Protein AF-A0A6G1C975-F1 (afdb_monomer)

Mean predicted aligned error: 17.33 Å

Solvent-accessible surface area (backbone atoms only — not comparable to full-atom values): 17979 Å² total; per-residue (Å²): 140,80,86,80,76,78,58,57,44,92,87,75,72,48,66,51,79,68,96,72,88,89,63,81,70,63,56,58,61,71,68,41,67,84,51,51,67,42,69,48,74,46,95,89,24,44,28,35,50,73,45,74,24,11,41,94,50,70,34,90,85,48,44,50,68,58,53,48,54,49,50,55,51,50,37,60,74,72,58,47,75,47,73,48,69,75,91,79,54,63,56,96,88,38,55,37,48,60,54,29,23,36,39,70,75,35,38,66,62,31,79,76,69,53,69,91,69,83,50,86,89,77,56,46,70,65,59,49,51,53,50,36,52,59,55,21,65,38,50,51,63,76,69,57,67,95,61,95,65,82,81,50,73,65,49,48,52,52,52,49,54,43,57,60,42,93,60,88,58,53,26,44,21,52,46,44,36,48,54,50,51,53,61,49,54,70,64,44,84,76,59,82,82,80,85,83,80,81,78,78,85,86,83,85,90,73,88,72,82,76,68,55,68,68,58,54,51,51,41,42,53,51,52,50,53,51,35,62,73,60,77,43,78,39,42,51,72,56,51,50,59,70,41,39,72,84,54,64,41,70,67,57,42,54,51,41,61,50,61,41,59,69,40,73,55,97,73,26,29,28,45,70,47,73,42,84,89,78,72,40,51,25,38,29,67,39,56,66,74,59,80,77,76,78,128

Sequence (295 aa):
MVALHETRCPSCNHISLSHDDLEDWDYVQLESPQHLLHGIVHENGFGHLVRINGREGGSSVMTGSQLMDFWDRLCRYLRVRKISVMDVSKKYGVDYRSLHAVATGCSWYGLWGFKLSSGSFGITPEAYSKAIDSLSSVPLSNFFPHSRSPRNQLQNTIAFYQSLSRCPLTTIHELFLYIMGLATSNSVQHRVQPTHKKKVAYDAHYQEEKWPEEELQRATDIALKILRAADRWVATRTLKAVTSHPIGSPQLVDYCIKTLGGTRTDGMVVAVRCNSEMNTVEYRLVAHIWLWLTC

Nearest PDB structures (foldseek):
  9f27-assembly1_A  TM=5.449E-01  e=3.980E-01  Pyrococcus abyssi GE5
  5zuz-assembly1_A  TM=5.902E-01  e=5.310E-01  Bacillus subtilis subsp. subtilis str. 168
  3p9k-assembly2_C  TM=4.672E-01  e=5.960E-01  Lolium perenne
  2lnb-assembly1_A  TM=5.854E-01  e=4.236E+00  Homo sapiens

Organism: NCBI:txid110450

Foldseek 3Di:
DDDDDFDADPPPRDTPDDPDDDDVPVVVVLPDLPDQFDKDADPVLEIEGEDGCAVQNVDPPHHSVVVLVVVLVVSVVVVRPYYDYDQPDDDPNHRQQLLCCLQPVGGPCCVVVDDDDQDPPRQDPVNSSVVSVVQNAAFPVVQPPPDPDDHDPVNLVQVVLCLLDPDGDTTPNSSSNSVVVVVVVVVCVPDDDDDDDPPPDPDDDDPPPDDPPVLLVQLLVQLVVVQVVVQDWAFLVRSLVSSCVVSVDSVSSSVSSSPQAQDDDPQWGWHWDQDPVVSTITIHTDHPVCVPPDD

Radius of gyration: 24.45 Å; Cα contacts (8 Å, |Δi|>4): 294; chains: 1; bounding box: 55×51×65 Å

pLDDT: mean 75.63, std 20.45, range [26.14, 96.88]

InterPro domains:
  IPR059080 PTC1-like, winged helix-turn-helix domain [PF25874] (210-285)

Secondary structure (DSSP, 8-state):
------EE-TTT--EE--SSSS-HHHHHHHH-TT-SEEEEE-TTSEEEEEEE--GGGT-SS--HHHHHHHHHHHHHHTT-SEEEE----EETTEEHHHHHHHHHSS-GGGGGT----S-TT---HHHHHHHHHHHHT-BGGGGS-S-SSPPPHHHHHHHHHHHH-SSPP-BHHHHHHHHHHHHHHHHGGG----S--------SS-------HHHHHHHHHHHHHHHHHH-S-EEHHHHHHHHHHHH--HHHHHHHHHH-TT-EETTEEEEEEEETTTTEEEEEEEETTGGGS--

Structure (mmCIF, N/CA/C/O backbone):
data_AF-A0A6G1C975-F1
#
_entry.id   AF-A0A6G1C975-F1
#
loop_
_atom_site.group_PDB
_atom_site.id
_atom_site.type_symbol
_atom_site.label_atom_id
_atom_site.label_alt_id
_atom_site.label_comp_id
_atom_site.label_asym_id
_atom_site.label_entity_id
_atom_site.label_seq_id
_atom_site.pdbx_PDB_ins_code
_atom_site.Cartn_x
_atom_site.Cartn_y
_atom_site.Cartn_z
_atom_site.occupancy
_atom_site.B_iso_or_equiv
_atom_site.auth_seq_id
_atom_site.auth_comp_id
_atom_site.auth_asym_id
_atom_site.auth_atom_id
_atom_site.pdbx_PDB_model_num
ATOM 1 N N . MET A 1 1 ? 10.315 28.665 -9.327 1.00 27.78 1 MET A N 1
ATOM 2 C CA . MET A 1 1 ? 10.503 28.201 -10.715 1.00 27.78 1 MET A CA 1
ATOM 3 C C . MET A 1 1 ? 11.583 27.129 -10.658 1.00 27.78 1 MET A C 1
ATOM 5 O O . MET A 1 1 ? 12.751 27.463 -10.533 1.00 27.78 1 MET A O 1
ATOM 9 N N . VAL A 1 2 ? 11.185 25.863 -10.510 1.00 26.14 2 VAL A N 1
ATOM 10 C CA . VAL A 1 2 ? 12.113 24.739 -10.292 1.00 26.14 2 VAL A CA 1
ATOM 11 C C . VAL A 1 2 ? 12.315 24.063 -11.639 1.00 26.14 2 VAL A C 1
ATOM 13 O O . VAL A 1 2 ? 11.347 23.601 -12.234 1.00 26.14 2 VAL A O 1
ATOM 16 N N . ALA A 1 3 ? 13.553 24.059 -12.128 1.00 26.88 3 ALA A N 1
ATOM 17 C CA . ALA A 1 3 ? 13.928 23.370 -13.352 1.00 26.88 3 ALA A CA 1
ATOM 18 C C . ALA A 1 3 ? 13.743 21.855 -13.160 1.00 26.88 3 ALA A C 1
ATOM 20 O O . ALA A 1 3 ? 14.410 21.238 -12.328 1.00 26.88 3 ALA A O 1
ATOM 21 N N . LEU A 1 4 ? 12.805 21.271 -13.906 1.00 31.48 4 LEU A N 1
ATOM 22 C CA . LEU A 1 4 ? 12.650 19.827 -14.041 1.00 31.48 4 LEU A CA 1
ATOM 23 C C . LEU A 1 4 ? 13.789 19.330 -14.932 1.00 31.48 4 LEU A C 1
ATOM 25 O O . LEU A 1 4 ? 13.820 19.601 -16.126 1.00 31.48 4 LEU A O 1
ATOM 29 N N . HIS A 1 5 ? 14.762 18.655 -14.331 1.00 34.31 5 HIS A N 1
ATOM 30 C CA . HIS A 1 5 ? 15.868 18.059 -15.067 1.00 34.31 5 HIS A CA 1
ATOM 31 C C . HIS A 1 5 ? 15.339 16.860 -15.872 1.00 34.31 5 HIS A C 1
ATOM 33 O O . HIS A 1 5 ? 14.836 15.898 -15.285 1.00 34.31 5 HIS A O 1
ATOM 39 N N . GLU A 1 6 ? 15.445 16.925 -17.202 1.00 40.03 6 GLU A N 1
ATOM 40 C CA . GLU A 1 6 ? 15.118 15.828 -18.119 1.00 40.03 6 GLU A CA 1
ATOM 41 C C . GLU A 1 6 ? 15.858 14.552 -17.702 1.00 40.03 6 GLU A C 1
ATOM 43 O O . GLU A 1 6 ? 17.089 14.517 -17.605 1.00 40.03 6 GLU A O 1
ATOM 48 N N . THR A 1 7 ? 15.111 13.480 -17.452 1.00 41.12 7 THR A N 1
ATOM 49 C CA . THR A 1 7 ? 15.685 12.176 -17.109 1.00 41.12 7 THR A CA 1
ATOM 50 C C . THR A 1 7 ? 15.863 11.376 -18.393 1.00 41.12 7 THR A C 1
ATOM 52 O O . THR A 1 7 ? 14.968 10.665 -18.817 1.00 41.12 7 THR A O 1
ATOM 55 N N . ARG A 1 8 ? 16.997 11.490 -19.086 1.00 48.62 8 ARG A N 1
ATOM 56 C CA . ARG A 1 8 ? 17.258 10.664 -20.285 1.00 48.62 8 ARG A CA 1
ATOM 57 C C . ARG A 1 8 ? 17.655 9.244 -19.891 1.00 48.62 8 ARG A C 1
ATOM 59 O O . ARG A 1 8 ? 18.389 9.057 -18.920 1.00 48.62 8 ARG A O 1
ATOM 66 N N . CYS A 1 9 ? 17.215 8.240 -20.654 1.00 45.25 9 CYS A N 1
ATOM 67 C CA . CYS A 1 9 ? 17.749 6.886 -20.516 1.00 45.25 9 CYS A CA 1
ATOM 68 C C . CYS A 1 9 ? 19.188 6.855 -21.075 1.00 45.25 9 CYS A C 1
ATOM 70 O O . CYS A 1 9 ? 19.363 7.047 -22.282 1.00 45.25 9 CYS A O 1
ATOM 72 N N . PRO A 1 10 ? 20.226 6.564 -20.265 1.00 43.16 10 PRO A N 1
ATOM 73 C CA . PRO A 1 10 ? 21.623 6.651 -20.711 1.00 43.16 10 PRO A CA 1
ATOM 74 C C . PRO A 1 10 ? 22.011 5.648 -21.811 1.00 43.16 10 PRO A C 1
ATOM 76 O O . PRO A 1 10 ? 23.094 5.755 -22.373 1.00 43.16 10 PRO A O 1
ATOM 79 N N . SER A 1 11 ? 21.168 4.647 -22.095 1.00 44.94 11 SER A N 1
ATOM 80 C CA . SER A 1 11 ? 21.484 3.544 -23.015 1.00 44.94 11 SER A CA 1
ATOM 81 C C . SER A 1 11 ? 20.839 3.653 -24.399 1.00 44.94 11 SER A C 1
ATOM 83 O O . SER A 1 11 ? 21.316 2.999 -25.319 1.00 44.94 11 SER A O 1
ATOM 85 N N . CYS A 1 12 ? 19.780 4.448 -24.571 1.00 58.22 12 CYS A N 1
ATOM 86 C CA . CYS A 1 12 ? 19.131 4.649 -25.876 1.00 58.22 12 CYS A CA 1
ATOM 87 C C . CYS A 1 12 ? 19.019 6.123 -26.284 1.00 58.22 12 CYS A C 1
ATOM 89 O O . CYS A 1 12 ? 18.492 6.408 -27.351 1.00 58.22 12 CYS A O 1
ATOM 91 N N . ASN A 1 13 ? 19.494 7.055 -25.446 1.00 47.94 13 ASN A N 1
ATOM 92 C CA . ASN A 1 13 ? 19.361 8.504 -25.635 1.00 47.94 13 ASN A CA 1
ATOM 93 C C . ASN A 1 13 ? 17.908 8.984 -25.849 1.00 47.94 13 ASN A C 1
ATOM 95 O O . ASN A 1 13 ? 17.682 10.140 -26.194 1.00 47.94 13 ASN A O 1
ATOM 99 N N . HIS A 1 14 ? 16.926 8.109 -25.606 1.00 49.25 14 HIS A N 1
ATOM 100 C CA . HIS A 1 14 ? 15.515 8.445 -25.618 1.00 49.25 14 HIS A CA 1
ATOM 101 C C . HIS A 1 14 ? 15.233 9.343 -24.416 1.00 49.25 14 HIS A C 1
ATOM 103 O O . HIS A 1 14 ? 15.571 9.016 -23.267 1.00 49.25 14 HIS A O 1
ATOM 109 N N . ILE A 1 15 ? 14.638 10.495 -24.694 1.00 42.59 15 ILE A N 1
ATOM 110 C CA . ILE A 1 15 ? 14.205 11.439 -23.676 1.00 42.59 15 ILE A CA 1
ATOM 111 C C . ILE A 1 15 ? 13.043 10.786 -22.924 1.00 42.59 15 ILE A C 1
ATOM 113 O O . ILE A 1 15 ? 12.083 10.335 -23.547 1.00 42.59 15 ILE A O 1
ATOM 117 N N . SER A 1 16 ? 13.110 10.691 -21.592 1.00 47.03 16 SER A N 1
ATOM 118 C CA . SER A 1 16 ? 11.863 10.536 -20.839 1.00 47.03 16 SER A CA 1
ATOM 119 C C . SER A 1 16 ? 11.170 11.885 -20.910 1.00 47.03 16 SER A C 1
ATOM 121 O O . SER A 1 16 ? 11.588 12.808 -20.217 1.00 47.03 16 SER A O 1
ATOM 123 N N . LEU A 1 17 ? 10.158 11.976 -21.773 1.00 49.91 17 LEU A N 1
ATOM 124 C CA . LEU A 1 17 ? 9.120 13.005 -21.758 1.00 49.91 17 LEU A CA 1
ATOM 125 C C . LEU A 1 17 ? 9.672 14.446 -21.668 1.00 49.91 17 LEU A C 1
ATOM 127 O O . LEU A 1 17 ? 9.555 15.091 -20.626 1.00 49.91 17 LEU A O 1
ATOM 131 N N . SER A 1 18 ? 10.262 14.960 -22.753 1.00 34.47 18 SER A N 1
ATOM 132 C CA . SER A 1 18 ? 10.292 16.410 -22.984 1.00 34.47 18 SER A CA 1
ATOM 133 C C . SER A 1 18 ? 8.939 16.822 -23.557 1.00 34.47 18 SER A C 1
ATOM 135 O O . SER A 1 18 ? 8.375 16.121 -24.391 1.00 34.47 18 SER A O 1
ATOM 137 N N . HIS A 1 19 ? 8.411 17.933 -23.052 1.00 41.16 19 HIS A N 1
ATOM 138 C CA . HIS A 1 19 ? 7.108 18.498 -23.410 1.00 41.16 19 HIS A CA 1
ATOM 139 C C . HIS A 1 19 ? 7.073 19.084 -24.829 1.00 41.16 19 HIS A C 1
ATOM 141 O O . HIS A 1 19 ? 5.993 19.328 -25.347 1.00 41.16 19 HIS A O 1
ATOM 147 N N . ASP A 1 20 ? 8.222 19.281 -25.470 1.00 41.22 20 ASP A N 1
ATOM 148 C CA . ASP A 1 20 ? 8.287 19.971 -26.749 1.00 41.22 20 ASP A CA 1
ATOM 149 C C . ASP A 1 20 ? 9.015 19.113 -27.793 1.00 41.22 20 ASP A C 1
ATOM 151 O O . ASP A 1 20 ? 10.097 18.576 -27.546 1.00 41.22 20 ASP A O 1
ATOM 155 N N . ASP A 1 21 ? 8.362 19.044 -28.952 1.00 39.81 21 ASP A N 1
ATOM 156 C CA . ASP A 1 21 ? 8.808 18.586 -30.267 1.00 39.81 21 ASP A CA 1
ATOM 157 C C . ASP A 1 21 ? 8.582 17.110 -30.663 1.00 39.81 21 ASP A C 1
ATOM 159 O O . ASP A 1 21 ? 9.422 16.230 -30.490 1.00 39.81 21 ASP A O 1
ATOM 163 N N . LEU A 1 22 ? 7.452 16.953 -31.380 1.00 38.62 22 LEU A N 1
ATOM 164 C CA . LEU A 1 22 ? 7.168 16.008 -32.473 1.00 38.62 22 LEU A CA 1
ATOM 165 C C . LEU A 1 22 ? 6.770 14.567 -32.102 1.00 38.62 22 LEU A C 1
ATOM 167 O O . LEU A 1 22 ? 7.491 13.650 -32.460 1.00 38.62 22 LEU A O 1
ATOM 171 N N . GLU A 1 23 ? 5.582 14.369 -31.501 1.00 42.69 23 GLU A N 1
ATOM 172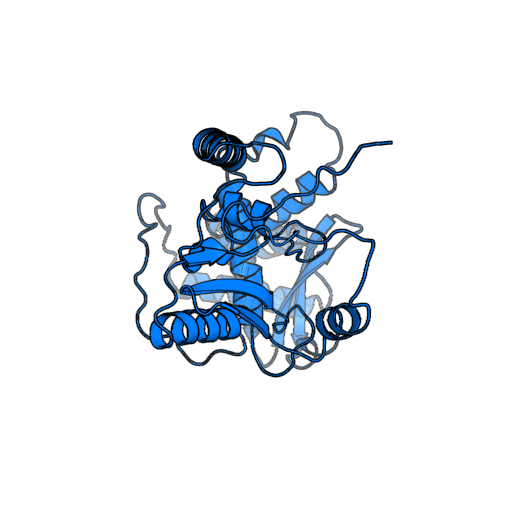 C CA . GLU A 1 23 ? 4.675 13.215 -31.763 1.00 42.69 23 GLU A CA 1
ATOM 173 C C . GLU A 1 23 ? 3.357 13.312 -30.954 1.00 42.69 23 GLU A C 1
ATOM 175 O O . GLU A 1 23 ? 2.994 12.445 -30.168 1.00 42.69 23 GLU A O 1
ATOM 180 N N . ASP A 1 24 ? 2.592 14.389 -31.157 1.00 38.94 24 ASP A N 1
ATOM 181 C CA . ASP A 1 24 ? 1.355 14.713 -30.409 1.00 38.94 24 ASP A CA 1
ATOM 182 C C . ASP A 1 24 ? 0.244 13.629 -30.479 1.00 38.94 24 ASP A C 1
ATOM 184 O O . ASP A 1 24 ? -0.682 13.610 -29.670 1.00 38.94 24 ASP A O 1
ATOM 188 N N . TRP A 1 25 ? 0.325 12.686 -31.426 1.00 38.88 25 TRP A N 1
ATOM 189 C CA . TRP A 1 25 ? -0.658 11.605 -31.588 1.00 38.88 25 TRP A CA 1
ATOM 190 C C . TRP A 1 25 ? -0.433 10.404 -30.654 1.00 38.88 25 TRP A C 1
ATOM 192 O O . TRP A 1 25 ? -1.412 9.791 -30.219 1.00 38.88 25 TRP A O 1
ATOM 202 N N . ASP A 1 26 ? 0.813 10.098 -30.281 1.00 47.75 26 ASP A N 1
ATOM 203 C CA . ASP A 1 26 ? 1.131 8.940 -29.429 1.00 47.75 26 ASP A CA 1
ATOM 204 C C . ASP A 1 26 ? 0.828 9.212 -27.941 1.00 47.75 26 ASP A C 1
ATOM 206 O O . ASP A 1 26 ? 0.475 8.300 -27.182 1.00 47.75 26 ASP A O 1
ATOM 210 N N . TYR A 1 27 ? 0.853 10.484 -27.525 1.00 47.94 27 TYR A N 1
ATOM 211 C CA . TYR A 1 27 ? 0.500 10.913 -26.166 1.00 47.94 27 TYR A CA 1
ATOM 212 C C . TYR A 1 27 ? -0.995 10.743 -25.856 1.00 47.94 27 TYR A C 1
ATOM 214 O O . TYR A 1 27 ? -1.353 10.267 -24.776 1.00 47.94 27 TYR A O 1
ATOM 222 N N . VAL A 1 28 ? -1.882 11.032 -26.815 1.00 48.84 28 VAL A N 1
ATOM 223 C CA . VAL A 1 28 ? -3.343 10.909 -26.632 1.00 48.84 28 VAL A CA 1
ATOM 224 C C . VAL A 1 28 ? -3.758 9.450 -26.407 1.00 48.84 28 VAL A C 1
ATOM 226 O O . VAL A 1 28 ? -4.665 9.152 -25.623 1.00 48.84 28 VAL A O 1
ATOM 229 N N . GLN A 1 29 ? -3.069 8.506 -27.052 1.00 51.31 29 GLN A N 1
ATOM 230 C CA . GLN A 1 29 ? -3.372 7.081 -26.934 1.00 51.31 29 GLN A CA 1
ATOM 231 C C . GLN A 1 29 ? -2.861 6.482 -25.615 1.00 51.31 29 GLN A C 1
ATOM 233 O O . GLN A 1 29 ? -3.512 5.613 -25.030 1.00 51.31 29 GLN A O 1
ATOM 238 N N . LEU A 1 30 ? -1.735 6.993 -25.107 1.00 55.97 30 LEU A N 1
ATOM 239 C CA . LEU A 1 30 ? -1.193 6.659 -23.790 1.00 55.97 30 LEU A CA 1
ATOM 240 C C . LEU A 1 30 ? -2.072 7.155 -22.642 1.00 55.97 30 LEU A C 1
ATOM 242 O O . LEU A 1 30 ? -2.103 6.513 -21.588 1.00 55.97 30 LEU A O 1
ATOM 246 N N . GLU A 1 31 ? -2.779 8.270 -22.828 1.00 56.91 31 GLU A N 1
ATOM 247 C CA . GLU A 1 31 ? -3.722 8.831 -21.856 1.00 56.91 31 GLU A CA 1
ATOM 248 C C . GLU A 1 31 ? -5.087 8.143 -21.841 1.00 56.91 31 GLU A C 1
ATOM 250 O O . GLU A 1 31 ? -5.787 8.196 -20.825 1.00 56.91 31 GLU A O 1
ATOM 255 N N . SER A 1 32 ? -5.438 7.433 -22.916 1.00 64.00 32 SER A N 1
ATOM 256 C CA . SER A 1 32 ? -6.709 6.725 -23.014 1.00 64.00 32 SER A CA 1
ATOM 257 C C . SER A 1 32 ? -6.822 5.619 -21.949 1.00 64.00 32 SER A C 1
ATOM 259 O O . SER A 1 32 ? -6.047 4.654 -21.956 1.00 64.00 32 SER A O 1
ATOM 261 N N . PRO A 1 33 ? -7.830 5.675 -21.054 1.00 65.44 33 PRO A N 1
ATOM 262 C CA . PRO A 1 33 ? -8.065 4.629 -20.057 1.00 65.44 33 PRO A CA 1
ATOM 263 C C . PRO A 1 33 ? -8.613 3.332 -20.676 1.00 65.44 33 PRO A C 1
ATOM 265 O O . PRO A 1 33 ? -8.812 2.349 -19.967 1.00 65.44 33 PRO A O 1
ATOM 268 N N . GLN A 1 34 ? -8.876 3.313 -21.989 1.00 71.00 34 GLN A N 1
ATOM 269 C CA . GLN A 1 34 ? -9.443 2.156 -22.686 1.00 71.00 34 GLN A CA 1
ATOM 270 C C . GLN A 1 34 ? -8.432 1.014 -22.855 1.00 71.00 34 GLN A C 1
ATOM 272 O O . GLN A 1 34 ? -8.821 -0.153 -22.919 1.00 71.00 34 GLN A O 1
ATOM 277 N N . HIS A 1 35 ? -7.135 1.324 -22.906 1.00 81.69 35 HIS A N 1
ATOM 278 C CA . HIS A 1 35 ? -6.088 0.311 -23.007 1.00 81.69 35 HIS A CA 1
ATOM 279 C C . HIS A 1 35 ? -5.716 -0.214 -21.622 1.00 81.69 35 HIS A C 1
ATOM 281 O O . HIS A 1 35 ? -5.501 0.561 -20.697 1.00 81.69 35 HIS A O 1
ATOM 287 N N . LEU A 1 36 ? -5.597 -1.534 -21.474 1.00 87.88 36 LEU A N 1
ATOM 288 C CA . LEU A 1 36 ? -5.277 -2.154 -20.183 1.00 87.88 36 LEU A CA 1
ATOM 289 C C . LEU A 1 36 ? -3.787 -2.087 -19.841 1.00 87.88 36 LEU A C 1
ATOM 291 O O . LEU A 1 36 ? -3.423 -1.991 -18.672 1.00 87.88 36 LEU A O 1
ATOM 295 N N . LEU A 1 37 ? -2.919 -2.157 -20.845 1.00 89.25 37 LEU A N 1
ATOM 296 C CA . LEU A 1 37 ? -1.476 -2.171 -20.660 1.00 89.25 37 LEU A CA 1
ATOM 297 C C . LEU A 1 37 ? -0.792 -1.513 -21.853 1.00 89.25 37 LEU A C 1
ATOM 299 O O . LEU A 1 37 ? -1.143 -1.798 -22.995 1.00 89.25 37 LEU A O 1
ATOM 303 N N . HIS A 1 38 ? 0.209 -0.686 -21.568 1.00 89.31 38 HIS A N 1
ATOM 304 C CA . HIS A 1 38 ? 1.136 -0.162 -22.559 1.00 89.31 38 HIS A CA 1
ATOM 305 C C . HIS A 1 38 ? 2.561 -0.521 -22.140 1.00 89.31 38 HIS A C 1
ATOM 307 O O . HIS A 1 38 ? 3.008 -0.184 -21.037 1.00 89.31 38 HIS A O 1
ATOM 313 N N . GLY A 1 39 ? 3.282 -1.188 -23.035 1.00 90.25 39 GLY A N 1
ATOM 314 C CA . GLY A 1 39 ? 4.691 -1.493 -22.858 1.00 90.25 39 GLY A CA 1
ATOM 315 C C . GLY A 1 39 ? 5.419 -1.528 -24.194 1.00 90.25 39 GLY A C 1
ATOM 316 O O . GLY A 1 39 ? 4.837 -1.885 -25.213 1.00 90.25 39 GLY A O 1
ATOM 317 N N . ILE A 1 40 ? 6.692 -1.149 -24.170 1.00 90.50 40 ILE A N 1
ATOM 318 C CA . ILE A 1 40 ? 7.563 -1.042 -25.343 1.00 90.50 40 ILE A CA 1
ATOM 319 C C . ILE A 1 40 ? 8.675 -2.074 -25.184 1.00 90.50 40 ILE A C 1
ATOM 321 O O . ILE A 1 40 ? 9.234 -2.194 -24.095 1.00 90.50 40 ILE A O 1
ATOM 325 N N . VAL A 1 41 ? 9.004 -2.818 -26.239 1.00 90.94 41 VAL A N 1
ATOM 326 C CA . VAL A 1 41 ? 10.162 -3.722 -26.266 1.00 90.94 41 VAL A CA 1
ATOM 327 C C . VAL A 1 41 ? 11.018 -3.368 -27.470 1.00 90.94 41 VAL A C 1
ATOM 329 O O . VAL A 1 41 ? 10.569 -3.453 -28.607 1.00 90.94 41 VAL A O 1
ATOM 332 N N . HIS A 1 42 ? 12.256 -2.982 -27.199 1.00 88.06 42 HIS A N 1
ATOM 333 C CA . HIS A 1 42 ? 13.245 -2.632 -28.207 1.00 88.06 42 HIS A CA 1
ATOM 334 C C . HIS A 1 42 ? 13.962 -3.875 -28.732 1.00 88.06 42 HIS A C 1
ATOM 336 O O . HIS A 1 42 ? 14.155 -4.854 -28.006 1.00 88.06 42 HIS A O 1
ATOM 342 N N . GLU A 1 43 ? 14.466 -3.798 -29.963 1.00 87.56 43 GLU A N 1
ATOM 343 C CA . GLU A 1 43 ? 15.242 -4.875 -30.600 1.00 87.56 43 GLU A CA 1
ATOM 344 C C . GLU A 1 43 ? 16.511 -5.250 -29.818 1.00 87.56 43 GLU A C 1
ATOM 346 O O . GLU A 1 43 ? 16.945 -6.400 -29.814 1.00 87.56 43 GLU A O 1
ATOM 351 N N . ASN A 1 44 ? 17.088 -4.296 -29.080 1.00 85.75 44 ASN A N 1
ATOM 352 C CA . ASN A 1 44 ? 18.252 -4.523 -28.216 1.00 85.75 44 ASN A CA 1
ATOM 353 C C . ASN A 1 44 ? 17.925 -5.317 -26.926 1.00 85.75 44 ASN A C 1
ATOM 355 O O . ASN A 1 44 ? 18.817 -5.574 -26.103 1.00 85.75 44 ASN A O 1
ATOM 359 N N . GLY A 1 45 ? 16.658 -5.706 -26.741 1.00 86.50 45 GLY A N 1
ATOM 360 C CA . GLY A 1 45 ? 16.163 -6.485 -25.613 1.00 86.50 45 GLY A CA 1
ATOM 361 C C . GLY A 1 45 ? 15.853 -5.657 -24.366 1.00 86.50 45 GLY A C 1
ATOM 362 O O . GLY A 1 45 ? 15.768 -6.232 -23.282 1.00 86.50 45 GLY A O 1
ATOM 363 N N . PHE A 1 46 ? 15.713 -4.335 -24.473 1.00 88.00 46 PHE A N 1
ATOM 364 C CA . PHE A 1 46 ? 15.248 -3.484 -23.375 1.00 88.00 46 PHE A CA 1
ATOM 365 C C . PHE A 1 46 ? 13.738 -3.267 -23.466 1.00 88.00 46 PHE A C 1
ATOM 367 O O . PHE A 1 46 ? 13.213 -2.949 -24.527 1.00 88.00 46 PHE A O 1
ATOM 374 N N . GLY A 1 47 ? 13.042 -3.436 -22.346 1.00 89.19 47 GLY A N 1
ATOM 375 C CA . GLY A 1 47 ? 11.609 -3.202 -22.229 1.00 89.19 47 GLY A CA 1
ATOM 376 C C . GLY A 1 47 ? 11.288 -2.000 -21.345 1.00 89.19 47 GLY A C 1
ATOM 377 O O . GLY A 1 47 ? 11.993 -1.725 -20.373 1.00 89.19 47 GLY A O 1
ATOM 378 N N . HIS A 1 48 ? 10.182 -1.326 -21.625 1.00 89.00 48 HIS A N 1
ATOM 379 C CA . HIS A 1 48 ? 9.622 -0.279 -20.779 1.00 89.00 48 HIS A CA 1
ATOM 380 C C . HIS A 1 48 ? 8.164 -0.601 -20.491 1.00 89.00 48 HIS A C 1
ATOM 382 O O . HIS A 1 48 ? 7.359 -0.707 -21.412 1.00 89.00 48 HIS A O 1
ATOM 388 N N . LEU A 1 49 ? 7.821 -0.747 -19.214 1.00 90.19 49 LEU A N 1
ATOM 389 C CA . LEU A 1 49 ? 6.433 -0.753 -18.785 1.00 90.19 49 LEU A CA 1
ATOM 390 C C . LEU A 1 49 ? 5.994 0.698 -18.601 1.00 90.19 49 LEU A C 1
ATOM 392 O O . LEU A 1 49 ? 6.489 1.385 -17.705 1.00 90.19 49 LEU A O 1
ATOM 396 N N . VAL A 1 50 ? 5.093 1.152 -19.467 1.00 85.81 50 VAL A N 1
ATOM 397 C CA . VAL A 1 50 ? 4.672 2.556 -19.518 1.00 85.81 50 VAL A CA 1
ATOM 398 C C . VAL A 1 50 ? 3.408 2.763 -18.696 1.00 85.81 50 VAL A C 1
ATOM 400 O O . VAL A 1 50 ? 3.335 3.695 -17.899 1.00 85.81 50 VAL A O 1
ATOM 403 N N . ARG A 1 51 ? 2.413 1.881 -18.852 1.00 84.75 51 ARG A N 1
ATOM 404 C CA . ARG A 1 51 ? 1.120 2.038 -18.179 1.00 84.75 51 ARG A CA 1
ATOM 405 C C . ARG A 1 51 ? 0.433 0.709 -17.916 1.00 84.75 51 ARG A C 1
ATOM 407 O O . ARG A 1 51 ? 0.486 -0.199 -18.742 1.00 84.75 51 ARG A O 1
ATOM 414 N N . ILE A 1 52 ? -0.274 0.637 -16.791 1.00 87.38 52 ILE A N 1
ATOM 415 C CA . ILE A 1 52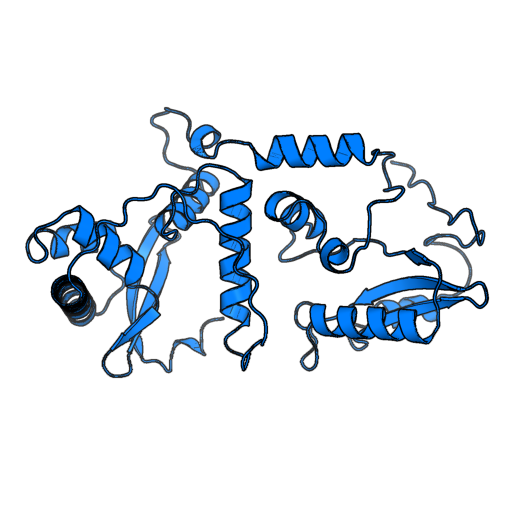 ? -1.217 -0.434 -16.465 1.00 87.38 52 ILE A CA 1
ATOM 416 C C . ILE A 1 52 ? -2.507 0.195 -15.951 1.00 87.38 52 ILE A C 1
ATOM 418 O O . ILE A 1 52 ? -2.507 0.872 -14.926 1.00 87.38 52 ILE A O 1
ATOM 422 N N . ASN A 1 53 ? -3.612 -0.092 -16.629 1.00 85.44 53 ASN A N 1
ATOM 423 C CA . ASN A 1 53 ? -4.960 0.291 -16.234 1.00 85.44 53 ASN A CA 1
ATOM 424 C C . ASN A 1 53 ? -5.721 -0.980 -15.818 1.00 85.44 53 ASN A C 1
ATOM 426 O O . ASN A 1 53 ? -6.482 -1.569 -16.584 1.00 85.44 53 ASN A O 1
ATOM 430 N N . GLY A 1 54 ? -5.461 -1.443 -14.592 1.00 84.31 54 GLY A N 1
ATOM 431 C CA . GLY A 1 54 ? -6.212 -2.540 -13.974 1.00 84.31 54 GLY A CA 1
ATOM 432 C C . GLY A 1 54 ? -7.612 -2.108 -13.530 1.00 84.31 54 GLY A C 1
ATOM 433 O O . GLY A 1 54 ? -8.085 -1.029 -13.881 1.00 84.31 54 GLY A O 1
ATOM 434 N N . ARG A 1 55 ? -8.279 -2.919 -12.702 1.00 83.12 55 ARG A N 1
ATOM 435 C CA . ARG A 1 55 ? -9.597 -2.566 -12.139 1.00 83.12 55 ARG A CA 1
ATOM 436 C C . ARG A 1 55 ? -9.600 -1.222 -11.420 1.00 83.12 55 ARG A C 1
ATOM 438 O O . ARG A 1 55 ? -10.514 -0.429 -11.600 1.00 83.12 55 ARG A O 1
ATOM 445 N N . GLU A 1 56 ? -8.542 -0.928 -10.675 1.00 75.31 56 GLU A N 1
ATOM 446 C CA . GLU A 1 56 ? -8.356 0.369 -10.023 1.00 75.31 56 GLU A CA 1
ATOM 447 C C . GLU A 1 56 ? -8.170 1.541 -10.999 1.00 75.31 56 GLU A C 1
ATOM 449 O O . GLU A 1 56 ? -8.369 2.685 -10.606 1.00 75.31 56 GLU A O 1
ATOM 454 N N . GLY A 1 57 ? -7.809 1.265 -12.254 1.00 72.12 57 GLY A N 1
ATOM 455 C CA . GLY A 1 57 ? -7.747 2.232 -13.350 1.00 72.12 57 GLY A CA 1
ATOM 456 C C . GLY A 1 57 ? -8.998 2.250 -14.236 1.00 72.12 57 GLY A C 1
ATOM 457 O O . GLY A 1 57 ? -8.959 2.862 -15.296 1.00 72.12 57 GLY A O 1
ATOM 458 N N . GLY A 1 58 ? -10.086 1.575 -13.838 1.00 74.69 58 GLY A N 1
ATOM 459 C CA . GLY A 1 58 ? -11.365 1.558 -14.563 1.00 74.69 58 GLY A CA 1
ATOM 460 C C . GLY A 1 58 ? -11.624 0.317 -15.425 1.00 74.69 58 GLY A C 1
ATOM 461 O O . GLY A 1 58 ? -12.672 0.232 -16.061 1.00 74.69 58 GLY A O 1
ATOM 462 N N . SER A 1 59 ? -10.723 -0.671 -15.444 1.00 80.88 59 SER A N 1
ATOM 463 C CA . SER A 1 59 ? -10.955 -1.914 -16.194 1.00 80.88 59 SER A CA 1
ATOM 464 C C . SER A 1 59 ? -12.045 -2.780 -15.558 1.00 80.88 59 SER A C 1
ATOM 466 O O . SER A 1 59 ? -11.995 -3.093 -14.370 1.00 80.88 59 SER A O 1
ATOM 468 N N . SER A 1 60 ? -12.985 -3.278 -16.358 1.00 82.44 60 SER A N 1
ATOM 469 C CA . SER A 1 60 ? -13.936 -4.314 -15.928 1.00 82.44 60 SER A CA 1
ATOM 470 C C . SER A 1 60 ? -13.382 -5.739 -16.076 1.00 82.44 60 SER A C 1
ATOM 472 O O . SER A 1 60 ? -13.927 -6.680 -15.497 1.00 82.44 60 SER A O 1
ATOM 474 N N . VAL A 1 61 ? -12.286 -5.915 -16.824 1.00 84.31 61 VAL A N 1
ATOM 475 C CA . VAL A 1 61 ? -11.834 -7.229 -17.306 1.00 84.31 61 VAL A CA 1
ATOM 476 C C . VAL A 1 61 ? -10.712 -7.801 -16.441 1.00 84.31 61 VAL A C 1
ATOM 478 O O . VAL A 1 61 ? -10.835 -8.915 -15.933 1.00 84.31 61 VAL A O 1
ATOM 481 N N . MET A 1 62 ? -9.625 -7.048 -16.236 1.00 84.31 62 MET A N 1
ATOM 482 C CA . MET A 1 62 ? -8.399 -7.555 -15.600 1.00 84.31 62 MET A CA 1
ATOM 483 C C . MET A 1 62 ? -7.940 -6.682 -14.433 1.00 84.31 62 MET A C 1
ATOM 485 O O . MET A 1 62 ? -8.062 -5.458 -14.449 1.00 84.31 62 MET A O 1
ATOM 489 N N . THR A 1 63 ? -7.379 -7.311 -13.400 1.00 86.69 63 THR A N 1
ATOM 490 C CA . THR A 1 63 ? -6.715 -6.596 -12.299 1.00 86.69 63 THR A CA 1
ATOM 491 C C . THR A 1 63 ? -5.313 -6.146 -12.699 1.00 86.69 63 THR A C 1
ATOM 493 O O . THR A 1 63 ? -4.694 -6.726 -13.593 1.00 86.69 63 THR A O 1
ATOM 496 N N . GLY A 1 64 ? -4.770 -5.150 -11.989 1.00 86.31 64 GLY A N 1
ATOM 497 C CA . GLY A 1 64 ? -3.385 -4.716 -12.204 1.00 86.31 64 GLY A CA 1
ATOM 498 C C . GLY A 1 64 ? -2.383 -5.865 -12.041 1.00 86.31 64 GLY A C 1
ATOM 499 O O . GLY A 1 64 ? -1.478 -6.009 -12.855 1.00 86.31 64 GLY A O 1
ATOM 500 N N . SER A 1 65 ? -2.590 -6.748 -11.057 1.00 88.00 65 SER A N 1
ATOM 501 C CA . SER A 1 65 ? -1.734 -7.925 -10.852 1.00 88.00 65 SER A CA 1
ATOM 502 C C . SER A 1 65 ? -1.788 -8.913 -12.018 1.00 88.00 65 SER A C 1
ATOM 504 O O . SER A 1 65 ? -0.755 -9.443 -12.404 1.00 88.00 65 SER A O 1
ATOM 506 N N . GLN A 1 66 ? -2.964 -9.148 -12.613 1.00 88.06 66 GLN A N 1
ATOM 507 C CA . GLN A 1 66 ? -3.074 -10.027 -13.784 1.00 88.06 66 GLN A CA 1
ATOM 508 C C . GLN A 1 66 ? -2.357 -9.443 -15.007 1.00 88.06 66 GLN A C 1
ATOM 510 O O . GLN A 1 66 ? -1.756 -10.185 -15.780 1.00 88.06 66 GLN A O 1
ATOM 515 N N . LEU A 1 67 ? -2.409 -8.121 -15.177 1.00 91.69 67 LEU A N 1
ATOM 516 C CA . LEU A 1 67 ? -1.700 -7.420 -16.249 1.00 91.69 67 LEU A CA 1
ATOM 517 C C . LEU A 1 67 ? -0.182 -7.460 -16.036 1.00 91.69 67 LEU A C 1
ATOM 519 O O . LEU A 1 67 ? 0.557 -7.692 -16.990 1.00 91.69 67 LEU A O 1
ATOM 523 N N . MET A 1 68 ? 0.279 -7.331 -14.790 1.00 91.56 68 MET A N 1
ATOM 524 C CA . MET A 1 68 ? 1.686 -7.539 -14.436 1.00 91.56 68 MET A CA 1
ATOM 525 C C . MET A 1 68 ? 2.150 -8.976 -14.702 1.00 91.56 68 MET A C 1
ATOM 527 O O . MET A 1 68 ? 3.207 -9.167 -15.296 1.00 91.56 68 MET A O 1
ATOM 531 N N . ASP A 1 69 ? 1.355 -9.985 -14.328 1.00 89.62 69 ASP A N 1
ATOM 532 C CA . ASP A 1 69 ? 1.667 -11.391 -14.617 1.00 89.62 69 ASP A CA 1
ATOM 533 C C . ASP A 1 69 ? 1.754 -11.654 -16.126 1.00 89.62 69 ASP A C 1
ATOM 535 O O . ASP A 1 69 ? 2.626 -12.395 -16.586 1.00 89.62 69 ASP A O 1
ATOM 539 N N . PHE A 1 70 ? 0.856 -11.048 -16.909 1.00 93.00 70 PHE A N 1
ATOM 540 C CA . PHE A 1 70 ? 0.900 -11.108 -18.368 1.00 93.00 70 PHE A CA 1
ATOM 541 C C . PHE A 1 70 ? 2.180 -10.466 -18.917 1.00 93.00 70 PHE A C 1
ATOM 543 O O . PHE A 1 70 ? 2.889 -11.097 -19.700 1.00 93.00 70 PHE A O 1
ATOM 550 N N . TRP A 1 71 ? 2.509 -9.252 -18.471 1.00 93.50 71 TRP A N 1
ATOM 551 C CA . TRP A 1 71 ? 3.707 -8.528 -18.897 1.00 93.50 71 TRP A CA 1
ATOM 552 C C . TRP A 1 71 ? 5.005 -9.267 -18.562 1.00 93.50 71 TRP A C 1
ATOM 554 O O . TRP A 1 71 ? 5.881 -9.389 -19.418 1.00 93.50 71 TRP A O 1
ATOM 564 N N . ASP A 1 72 ? 5.119 -9.814 -17.350 1.00 89.81 72 ASP A N 1
ATOM 565 C CA . ASP A 1 72 ? 6.279 -10.602 -16.924 1.00 89.81 72 ASP A CA 1
ATOM 566 C C . ASP A 1 72 ? 6.466 -11.854 -17.800 1.00 89.81 72 ASP A C 1
ATOM 568 O O . ASP A 1 72 ? 7.572 -12.164 -18.255 1.00 89.81 72 ASP A O 1
ATOM 572 N N . ARG A 1 73 ? 5.371 -12.561 -18.108 1.00 93.94 73 ARG A N 1
ATOM 573 C CA . ARG A 1 73 ? 5.400 -13.727 -19.005 1.00 93.94 73 ARG A CA 1
ATOM 574 C C . ARG A 1 73 ? 5.772 -13.347 -20.432 1.00 93.94 73 ARG A C 1
ATOM 576 O O . ARG A 1 73 ? 6.586 -14.047 -21.032 1.00 93.94 73 ARG A O 1
ATOM 583 N N . LEU A 1 74 ? 5.215 -12.254 -20.950 1.00 92.94 74 LEU A N 1
ATOM 584 C CA . LEU A 1 74 ? 5.521 -11.750 -22.286 1.00 92.94 74 LEU A CA 1
ATOM 585 C C . LEU A 1 74 ? 7.002 -11.376 -22.400 1.00 92.94 74 LEU A C 1
ATOM 587 O O . LEU A 1 74 ? 7.682 -11.841 -23.311 1.00 92.94 74 LEU A O 1
ATOM 591 N N . CYS A 1 75 ? 7.532 -10.624 -21.435 1.00 90.38 75 CYS A N 1
ATOM 592 C CA . CYS A 1 75 ? 8.943 -10.250 -21.401 1.00 90.38 75 CYS A CA 1
ATOM 593 C C . CYS A 1 75 ? 9.867 -11.472 -21.342 1.00 90.38 75 CYS A C 1
ATOM 595 O O . CYS A 1 75 ? 10.879 -11.518 -22.040 1.00 90.38 75 CYS A O 1
ATOM 597 N N . ARG A 1 76 ? 9.509 -12.494 -20.555 1.00 90.94 76 ARG A N 1
ATOM 598 C CA . ARG A 1 76 ? 10.262 -13.754 -20.496 1.00 90.94 76 ARG A CA 1
ATOM 599 C C . ARG A 1 76 ? 10.228 -14.503 -21.828 1.00 90.94 76 ARG A C 1
ATOM 601 O O . ARG A 1 76 ? 11.263 -15.002 -22.262 1.00 90.94 76 ARG A O 1
ATOM 608 N N . TYR A 1 77 ? 9.065 -14.565 -22.475 1.00 95.25 77 TYR A N 1
ATOM 609 C CA . TYR A 1 77 ? 8.899 -15.206 -23.781 1.00 95.25 77 TYR A CA 1
ATOM 610 C C . TYR A 1 77 ? 9.735 -14.511 -24.864 1.00 95.25 77 TYR A C 1
ATOM 612 O O . TYR A 1 77 ? 10.468 -15.169 -25.598 1.00 95.25 77 TYR A O 1
ATOM 620 N N . LEU A 1 78 ? 9.700 -13.177 -24.892 1.00 92.25 78 LEU A N 1
ATOM 621 C CA . LEU A 1 78 ? 10.481 -12.338 -25.805 1.00 92.25 78 LEU A CA 1
ATOM 622 C C . LEU A 1 78 ? 11.968 -12.229 -25.424 1.00 92.25 78 LEU A C 1
ATOM 624 O O . LEU A 1 78 ? 12.732 -11.582 -26.133 1.00 92.25 78 LEU A O 1
ATOM 628 N N . ARG A 1 79 ? 12.395 -12.857 -24.318 1.00 91.94 79 ARG A N 1
ATOM 629 C CA . ARG A 1 79 ? 13.771 -12.805 -23.789 1.00 91.94 79 ARG A CA 1
ATOM 630 C C . ARG A 1 79 ? 14.271 -11.374 -23.554 1.00 91.94 79 ARG A C 1
ATOM 632 O O . ARG A 1 79 ? 15.442 -11.067 -23.779 1.00 91.94 79 ARG A O 1
ATOM 639 N N . VAL A 1 80 ? 13.384 -10.509 -23.066 1.00 91.38 80 VAL A N 1
ATOM 640 C CA . VAL A 1 80 ? 13.722 -9.142 -22.663 1.00 91.38 80 VAL A CA 1
ATOM 641 C C . VAL A 1 80 ? 14.778 -9.206 -21.558 1.00 91.38 80 VAL A C 1
ATOM 643 O O . VAL A 1 80 ? 14.610 -9.884 -20.546 1.00 91.38 80 VAL A O 1
ATOM 646 N N . ARG A 1 81 ? 15.891 -8.504 -21.764 1.00 88.88 81 ARG A N 1
ATOM 647 C CA . ARG A 1 81 ? 17.083 -8.532 -20.907 1.00 88.88 81 ARG A CA 1
ATOM 648 C C . ARG A 1 81 ? 16.929 -7.652 -19.675 1.00 88.88 81 ARG A C 1
ATOM 650 O O . ARG A 1 81 ? 17.438 -7.987 -18.609 1.00 88.88 81 ARG A O 1
ATOM 657 N N . LYS A 1 82 ? 16.278 -6.498 -19.829 1.00 88.62 82 LYS A N 1
ATOM 658 C CA . LYS A 1 82 ? 16.049 -5.533 -18.752 1.00 88.62 82 LYS A CA 1
ATOM 659 C C . LYS A 1 82 ? 14.756 -4.782 -19.006 1.00 88.62 82 LYS A C 1
ATOM 661 O O . LYS A 1 82 ? 14.494 -4.395 -20.138 1.00 88.62 82 LYS A O 1
ATOM 666 N N . ILE A 1 83 ? 13.988 -4.551 -17.950 1.00 88.81 83 ILE A N 1
ATOM 667 C CA . ILE A 1 83 ? 12.732 -3.808 -18.010 1.00 88.81 83 ILE A CA 1
ATOM 668 C C . ILE A 1 83 ? 12.853 -2.596 -17.090 1.00 88.81 83 ILE A C 1
ATOM 670 O O . ILE A 1 83 ? 13.330 -2.735 -15.961 1.00 88.81 83 ILE A O 1
ATOM 674 N N . SER A 1 84 ? 12.429 -1.419 -17.544 1.00 88.00 84 SER A N 1
ATOM 675 C CA . SER A 1 84 ? 12.233 -0.260 -16.671 1.00 88.00 84 SER A CA 1
ATOM 676 C C . SER A 1 84 ? 10.752 0.051 -16.487 1.00 88.00 84 SER A C 1
ATOM 678 O O . SER A 1 84 ? 9.928 -0.240 -17.349 1.00 88.00 84 SER A O 1
ATOM 680 N N . VAL A 1 85 ? 10.430 0.695 -15.372 1.00 87.75 85 VAL A N 1
ATOM 681 C CA . VAL A 1 85 ? 9.099 1.226 -15.071 1.00 87.75 85 VAL A CA 1
ATOM 682 C C . VAL A 1 85 ? 9.273 2.556 -14.351 1.00 87.75 85 VAL A C 1
ATOM 684 O O . VAL A 1 85 ? 10.210 2.713 -13.564 1.00 87.75 85 VAL A O 1
ATOM 687 N N . MET A 1 86 ? 8.382 3.505 -14.615 1.00 84.19 86 MET A N 1
ATOM 688 C CA . MET A 1 86 ? 8.277 4.727 -13.828 1.00 84.19 86 MET A CA 1
ATOM 689 C C . MET A 1 86 ? 7.110 4.575 -12.851 1.00 84.19 86 MET A C 1
ATOM 691 O O . MET A 1 86 ? 5.952 4.523 -13.260 1.00 84.19 86 MET A O 1
ATOM 695 N N . ASP A 1 87 ? 7.402 4.464 -11.554 1.00 84.06 87 ASP A N 1
ATOM 696 C CA . ASP A 1 87 ? 6.361 4.245 -10.544 1.00 84.06 87 ASP A CA 1
ATOM 697 C C . ASP A 1 87 ? 5.684 5.560 -10.122 1.00 84.06 87 ASP A C 1
ATOM 699 O O . ASP A 1 87 ? 6.044 6.209 -9.131 1.00 84.06 87 ASP A O 1
ATOM 703 N N . VAL A 1 88 ? 4.673 5.937 -10.905 1.00 81.00 88 VAL A N 1
ATOM 704 C CA . VAL A 1 88 ? 3.770 7.073 -10.655 1.00 81.00 88 VAL A CA 1
ATOM 705 C C . VAL A 1 88 ? 2.429 6.636 -10.054 1.00 81.00 88 VAL A C 1
ATOM 707 O O . VAL A 1 88 ? 1.467 7.404 -10.028 1.00 81.00 88 VAL A O 1
ATOM 710 N N . SER A 1 89 ? 2.345 5.395 -9.571 1.00 79.31 89 SER A N 1
ATOM 711 C CA . SER A 1 89 ? 1.087 4.783 -9.146 1.00 79.31 89 SER A CA 1
ATOM 712 C C . SER A 1 89 ? 0.549 5.456 -7.883 1.00 79.31 89 SER A C 1
ATOM 714 O O . SER A 1 89 ? 1.235 5.525 -6.858 1.00 79.31 89 SER A O 1
ATOM 716 N N . LYS A 1 90 ? -0.710 5.897 -7.927 1.00 81.38 90 LYS A N 1
ATOM 717 C CA . LYS A 1 90 ? -1.430 6.452 -6.775 1.00 81.38 90 LYS A CA 1
ATOM 718 C C . LYS A 1 90 ? -2.703 5.660 -6.516 1.00 81.38 90 LYS A C 1
ATOM 720 O O . LYS A 1 90 ? -3.415 5.311 -7.451 1.00 81.38 90 LYS A O 1
ATOM 725 N N . LYS A 1 91 ? -3.018 5.410 -5.245 1.00 76.94 91 LYS A N 1
ATOM 726 C CA . LYS A 1 91 ? -4.281 4.789 -4.824 1.00 76.94 91 LYS A CA 1
ATOM 727 C C . LYS A 1 91 ? -4.924 5.670 -3.761 1.00 76.94 91 LYS A C 1
ATOM 729 O O . LYS A 1 91 ? -4.312 5.934 -2.731 1.00 76.94 91 LYS A O 1
ATOM 734 N N . TYR A 1 92 ? -6.125 6.177 -4.047 1.00 76.06 92 TYR A N 1
ATOM 735 C CA . TYR A 1 92 ? -6.830 7.157 -3.203 1.00 76.06 92 TYR A CA 1
ATOM 736 C C . TYR A 1 92 ? -5.974 8.387 -2.844 1.00 76.06 92 TYR A C 1
ATOM 738 O O . TYR A 1 92 ? -5.951 8.836 -1.703 1.00 76.06 92 TYR A O 1
ATOM 746 N N . GLY A 1 93 ? -5.210 8.903 -3.812 1.00 79.31 93 GLY A N 1
ATOM 747 C CA . GLY A 1 93 ? -4.319 10.053 -3.612 1.00 79.31 93 GLY A CA 1
ATOM 748 C C . GLY A 1 93 ? -3.004 9.743 -2.884 1.00 79.31 93 GLY A C 1
ATOM 749 O O . GLY A 1 93 ? -2.137 10.610 -2.831 1.00 79.31 93 GLY A O 1
ATOM 750 N N . VAL A 1 94 ? -2.814 8.519 -2.383 1.00 82.94 94 VAL A N 1
ATOM 751 C CA . VAL A 1 94 ? -1.572 8.085 -1.730 1.00 82.94 94 VAL A CA 1
ATOM 752 C C . VAL A 1 94 ? -0.626 7.477 -2.758 1.00 82.94 94 VAL A C 1
ATOM 754 O O . VAL A 1 94 ? -1.027 6.611 -3.539 1.00 82.94 94 VAL A O 1
ATOM 757 N N . ASP A 1 95 ? 0.641 7.894 -2.727 1.00 87.12 95 ASP A N 1
ATOM 758 C CA . ASP A 1 95 ? 1.712 7.270 -3.504 1.00 87.12 95 ASP A CA 1
ATOM 759 C C . ASP A 1 95 ? 1.838 5.792 -3.119 1.00 87.12 95 ASP A C 1
ATOM 761 O O . ASP A 1 95 ? 2.250 5.440 -2.008 1.00 87.12 95 ASP A O 1
ATOM 765 N N . TYR A 1 96 ? 1.486 4.910 -4.053 1.00 86.56 96 TYR A N 1
ATOM 766 C CA . TYR A 1 96 ? 1.356 3.486 -3.767 1.00 86.56 96 TYR A CA 1
ATOM 767 C C . TYR A 1 96 ? 2.708 2.846 -3.447 1.00 86.56 96 TYR A C 1
ATOM 769 O O . TYR A 1 96 ? 2.782 1.950 -2.605 1.00 86.56 96 TYR A O 1
ATOM 777 N N . ARG A 1 97 ? 3.787 3.384 -4.034 1.00 87.00 97 ARG A N 1
ATOM 778 C CA . ARG A 1 97 ? 5.171 3.039 -3.691 1.00 87.00 97 ARG A CA 1
ATOM 779 C C . ARG A 1 97 ? 5.492 3.243 -2.217 1.00 87.00 97 ARG A C 1
ATOM 781 O O . ARG A 1 97 ? 6.146 2.387 -1.645 1.00 87.00 97 ARG A O 1
ATOM 788 N N . SER A 1 98 ? 5.025 4.325 -1.595 1.00 87.56 98 SER A N 1
ATOM 789 C CA . SER A 1 98 ? 5.323 4.627 -0.189 1.00 87.56 98 SER A CA 1
ATOM 790 C C . SER A 1 98 ? 4.563 3.691 0.743 1.00 87.56 98 SER A C 1
ATOM 792 O O . SER A 1 98 ? 5.139 3.148 1.680 1.00 87.56 98 SER A O 1
ATOM 794 N N . LEU A 1 99 ? 3.282 3.457 0.444 1.00 89.25 99 LEU A N 1
ATOM 795 C CA . LEU A 1 99 ? 2.446 2.523 1.194 1.00 89.25 99 LEU A CA 1
ATOM 796 C C . LEU A 1 99 ? 3.030 1.102 1.161 1.00 89.25 99 LEU A C 1
ATOM 798 O O . LEU A 1 99 ? 3.246 0.507 2.214 1.00 89.25 99 LEU A O 1
ATOM 802 N N . HIS A 1 100 ? 3.326 0.581 -0.036 1.00 89.88 100 HIS A N 1
ATOM 803 C CA . HIS A 1 100 ? 3.903 -0.758 -0.197 1.00 89.88 100 HIS A CA 1
ATOM 804 C C . HIS A 1 100 ? 5.297 -0.871 0.402 1.00 89.88 100 HIS A C 1
ATOM 806 O O . HIS A 1 100 ? 5.576 -1.863 1.071 1.00 89.88 100 HIS A O 1
ATOM 812 N N . ALA A 1 101 ? 6.141 0.145 0.221 1.00 90.94 101 ALA A N 1
ATOM 813 C CA . ALA A 1 101 ? 7.493 0.141 0.759 1.00 90.94 101 ALA A CA 1
ATOM 814 C C . ALA A 1 101 ? 7.487 0.008 2.280 1.00 90.94 101 ALA A C 1
ATOM 816 O O . ALA A 1 101 ? 8.183 -0.841 2.824 1.00 90.94 101 ALA A O 1
ATOM 817 N N . VAL A 1 102 ? 6.645 0.787 2.959 1.00 92.50 102 VAL A N 1
ATOM 818 C CA . VAL A 1 102 ? 6.522 0.729 4.418 1.00 92.50 102 VAL A CA 1
ATOM 819 C C . VAL A 1 102 ? 5.892 -0.577 4.885 1.00 92.50 102 VAL A C 1
ATOM 821 O O . VAL A 1 102 ? 6.307 -1.082 5.917 1.00 92.50 102 VAL A O 1
ATOM 824 N N . ALA A 1 103 ? 4.909 -1.118 4.158 1.00 90.81 103 ALA A N 1
ATOM 825 C CA . ALA A 1 103 ? 4.168 -2.314 4.566 1.00 90.81 103 ALA A CA 1
ATOM 826 C C . ALA A 1 103 ? 4.866 -3.642 4.234 1.00 90.81 103 ALA A C 1
ATOM 828 O O . ALA A 1 103 ? 4.603 -4.646 4.883 1.00 90.81 103 ALA A O 1
ATOM 829 N N . THR A 1 104 ? 5.683 -3.684 3.181 1.00 87.44 104 THR A N 1
ATOM 830 C CA . THR A 1 104 ? 6.235 -4.936 2.627 1.00 87.44 104 THR A CA 1
ATOM 831 C C . THR A 1 104 ? 7.744 -4.891 2.403 1.00 87.44 104 THR A C 1
ATOM 833 O O . THR A 1 104 ? 8.332 -5.892 2.000 1.00 87.44 104 THR A O 1
ATOM 836 N N . GLY A 1 105 ? 8.381 -3.739 2.628 1.00 86.50 105 GLY A N 1
ATOM 837 C CA . GLY A 1 105 ? 9.805 -3.523 2.367 1.00 86.50 105 GLY A CA 1
ATOM 838 C C . GLY A 1 105 ? 10.152 -3.279 0.893 1.00 86.50 105 GLY A C 1
ATOM 839 O O . GLY A 1 105 ? 11.320 -3.092 0.564 1.00 86.50 105 GLY A O 1
ATOM 840 N N . CYS A 1 106 ? 9.174 -3.270 -0.018 1.00 86.62 106 CYS A N 1
ATOM 841 C CA . CYS A 1 106 ? 9.401 -3.026 -1.444 1.00 86.62 106 CYS A CA 1
ATOM 842 C C . CYS A 1 106 ? 8.231 -2.272 -2.090 1.00 86.62 106 CYS A C 1
ATOM 844 O O . CYS A 1 106 ? 7.161 -2.159 -1.503 1.00 86.62 106 CYS A O 1
ATOM 846 N N . SER A 1 107 ? 8.417 -1.723 -3.295 1.00 87.56 107 SER A N 1
ATOM 847 C CA . SER A 1 107 ? 7.298 -1.143 -4.053 1.00 87.56 107 SER A CA 1
ATOM 848 C C . SER A 1 107 ? 6.340 -2.236 -4.541 1.00 87.56 107 SER A C 1
ATOM 850 O O . SER A 1 107 ? 6.693 -3.413 -4.580 1.00 87.56 107 SER A O 1
ATOM 852 N N . TRP A 1 108 ? 5.144 -1.858 -5.001 1.00 87.69 108 TRP A N 1
ATOM 853 C CA . TRP A 1 108 ? 4.194 -2.823 -5.566 1.00 87.69 108 TRP A CA 1
ATOM 854 C C . TRP A 1 108 ? 4.780 -3.600 -6.755 1.00 87.69 108 TRP A C 1
ATOM 856 O O . TRP A 1 108 ? 4.649 -4.820 -6.824 1.00 87.69 108 TRP A O 1
ATOM 866 N N . TYR A 1 109 ? 5.503 -2.919 -7.652 1.00 87.62 109 TYR A N 1
ATOM 867 C CA . TYR A 1 109 ? 6.228 -3.572 -8.748 1.00 87.62 109 TYR A CA 1
ATOM 868 C C . TYR A 1 109 ? 7.356 -4.486 -8.244 1.00 87.62 109 TYR A C 1
ATOM 870 O O . TYR A 1 109 ? 7.707 -5.459 -8.911 1.00 87.62 109 TYR A O 1
ATOM 878 N N . GLY A 1 110 ? 7.898 -4.219 -7.052 1.00 86.69 110 GLY A N 1
ATOM 879 C CA . GLY A 1 110 ? 8.895 -5.058 -6.389 1.00 86.69 110 GLY A CA 1
ATOM 880 C C . GLY A 1 110 ? 8.436 -6.495 -6.145 1.00 86.69 110 GLY A C 1
ATOM 881 O O . GLY A 1 110 ? 9.270 -7.399 -6.151 1.00 86.69 110 GLY A O 1
ATOM 882 N N . LEU A 1 111 ? 7.124 -6.741 -6.066 1.00 84.75 111 LEU A N 1
ATOM 883 C CA . LEU A 1 111 ? 6.554 -8.091 -6.000 1.00 84.75 111 LEU A CA 1
ATOM 884 C C . LEU A 1 111 ? 6.862 -8.939 -7.252 1.00 84.75 111 LEU A C 1
ATOM 886 O O . LEU A 1 111 ? 6.907 -10.163 -7.159 1.00 84.75 111 LEU A O 1
ATOM 890 N N . TRP A 1 112 ? 7.138 -8.301 -8.397 1.00 87.44 112 TRP A N 1
ATOM 891 C CA . TRP A 1 112 ? 7.614 -8.936 -9.639 1.00 87.44 112 TRP A CA 1
ATOM 892 C C . TRP A 1 112 ? 9.133 -8.790 -9.834 1.00 87.44 112 TRP A C 1
ATOM 894 O O . TRP A 1 112 ? 9.656 -8.991 -10.926 1.00 87.44 112 TRP A O 1
ATOM 904 N N . GLY A 1 113 ? 9.869 -8.426 -8.781 1.00 83.31 113 GLY A N 1
ATOM 905 C CA . GLY A 1 113 ? 11.327 -8.318 -8.805 1.00 83.31 113 GLY A CA 1
ATOM 906 C C . GLY A 1 113 ? 11.870 -7.011 -9.385 1.00 83.31 113 GLY A C 1
ATOM 907 O O . GLY A 1 113 ? 13.087 -6.890 -9.553 1.00 83.31 113 GLY A O 1
ATOM 908 N N . PHE A 1 114 ? 11.015 -6.020 -9.662 1.00 84.75 114 PHE A N 1
ATOM 909 C CA . PHE A 1 114 ? 11.474 -4.685 -10.046 1.00 84.75 114 PHE A CA 1
ATOM 910 C C . PHE A 1 114 ? 12.196 -4.024 -8.871 1.00 84.75 114 PHE A C 1
ATOM 912 O O . PHE A 1 114 ? 11.697 -3.979 -7.750 1.00 84.75 114 PHE A O 1
ATOM 919 N N . LYS A 1 115 ? 13.391 -3.496 -9.129 1.00 81.88 115 L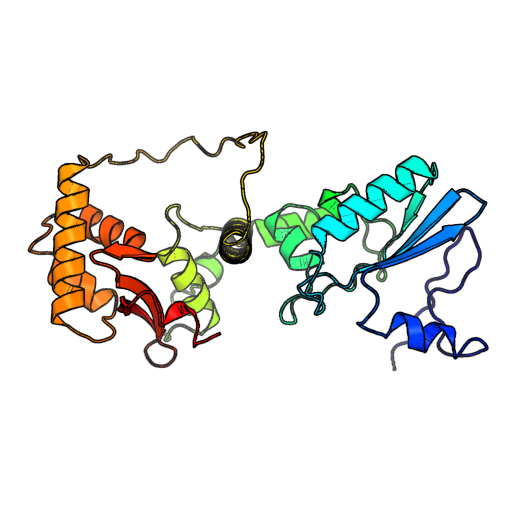YS A N 1
ATOM 920 C CA . LYS A 1 115 ? 14.230 -2.868 -8.105 1.00 81.88 115 LYS A CA 1
ATOM 921 C C . LYS A 1 115 ? 14.301 -1.369 -8.320 1.00 81.88 115 LYS A C 1
ATOM 923 O O . LYS A 1 115 ? 14.219 -0.892 -9.454 1.00 81.88 115 LYS A O 1
ATOM 928 N N . LEU A 1 116 ? 14.528 -0.644 -7.227 1.00 79.31 116 LEU A N 1
ATOM 929 C CA . LEU A 1 116 ? 14.948 0.745 -7.316 1.00 79.31 116 LEU A CA 1
ATOM 930 C C . LEU A 1 116 ? 16.261 0.795 -8.104 1.00 79.31 116 LEU A C 1
ATOM 932 O O . LEU A 1 116 ? 17.208 0.070 -7.800 1.00 79.31 116 LEU A O 1
ATOM 936 N N . SER A 1 117 ? 16.284 1.615 -9.146 1.00 73.88 117 SER A N 1
ATOM 937 C CA . SER A 1 117 ? 17.505 1.919 -9.883 1.00 73.88 117 SER A CA 1
ATOM 938 C C . SER A 1 117 ? 17.945 3.329 -9.502 1.00 73.88 117 SER A C 1
ATOM 940 O O . SER A 1 117 ? 18.262 3.580 -8.345 1.00 73.88 117 SER A O 1
ATOM 942 N N . SER A 1 118 ? 17.891 4.266 -10.435 1.00 63.09 118 SER A N 1
ATOM 943 C CA . SER A 1 118 ? 18.127 5.680 -10.189 1.00 63.09 118 SER A CA 1
ATOM 944 C C . SER A 1 118 ? 16.766 6.362 -10.158 1.00 63.09 118 SER A C 1
ATOM 946 O O . SER A 1 118 ? 16.160 6.587 -11.202 1.00 63.09 118 SER A O 1
ATOM 948 N N . GLY A 1 119 ? 16.231 6.621 -8.964 1.00 56.28 119 GLY A N 1
ATOM 949 C CA . GLY A 1 119 ? 15.062 7.490 -8.852 1.00 56.28 119 GLY A CA 1
ATOM 950 C C . GLY A 1 119 ? 15.406 8.903 -9.330 1.00 56.28 119 GLY A C 1
ATOM 951 O O . GLY A 1 119 ? 16.558 9.337 -9.234 1.00 56.28 119 GLY A O 1
ATOM 952 N N . SER A 1 120 ? 14.407 9.665 -9.779 1.00 50.81 120 SER A N 1
ATOM 953 C CA . SER A 1 120 ? 14.486 11.128 -9.700 1.00 50.81 120 SER A CA 1
ATOM 954 C C . SER A 1 120 ? 14.867 11.485 -8.253 1.00 50.81 120 SER A C 1
ATOM 956 O O . SER A 1 120 ? 14.457 10.775 -7.339 1.00 50.81 120 SER A O 1
ATOM 958 N N . PHE A 1 121 ? 15.666 12.525 -8.021 1.00 58.78 121 PHE A N 1
ATOM 959 C CA . PHE A 1 121 ? 16.138 12.968 -6.688 1.00 58.78 121 PHE A CA 1
ATOM 960 C C . PHE A 1 121 ? 17.417 12.322 -6.119 1.00 58.78 121 PHE A C 1
ATOM 962 O O . PHE A 1 121 ? 17.810 12.683 -5.015 1.00 58.78 121 PHE A O 1
ATOM 969 N N . GLY A 1 122 ? 18.115 11.432 -6.839 1.00 65.12 122 GLY A N 1
ATOM 970 C CA . GLY A 1 122 ? 19.472 11.005 -6.440 1.00 65.12 122 GLY A CA 1
ATOM 971 C C . GLY A 1 122 ? 19.549 10.186 -5.141 1.00 65.12 122 GLY A C 1
ATOM 972 O O . GLY A 1 122 ? 20.599 10.120 -4.507 1.00 65.12 122 GLY A O 1
ATOM 973 N N . ILE A 1 123 ? 18.439 9.565 -4.734 1.00 78.81 123 ILE A N 1
ATOM 974 C CA . ILE A 1 123 ? 18.372 8.705 -3.548 1.00 78.81 123 ILE A CA 1
ATOM 975 C C . ILE A 1 123 ? 19.046 7.364 -3.866 1.00 78.81 123 ILE A C 1
ATOM 977 O O . ILE A 1 123 ? 18.675 6.700 -4.836 1.00 78.81 123 ILE A O 1
ATOM 981 N N . THR A 1 124 ? 20.015 6.953 -3.045 1.00 85.88 124 THR A N 1
ATOM 982 C CA . THR A 1 124 ? 20.670 5.644 -3.190 1.00 85.88 124 THR A CA 1
ATOM 983 C C . THR A 1 124 ? 19.791 4.516 -2.632 1.00 85.88 124 THR A C 1
ATOM 985 O O . THR A 1 124 ? 18.953 4.770 -1.759 1.00 85.88 124 THR A O 1
ATOM 988 N N . PRO A 1 125 ? 19.971 3.259 -3.079 1.00 84.19 125 PRO A N 1
ATOM 989 C CA . PRO A 1 125 ? 19.259 2.110 -2.516 1.00 84.19 125 PRO A CA 1
ATOM 990 C C . PRO A 1 125 ? 19.389 1.993 -0.990 1.00 84.19 125 PRO A C 1
ATOM 992 O O . PRO A 1 125 ? 18.421 1.662 -0.310 1.00 84.19 125 PRO A O 1
ATOM 995 N N . GLU A 1 126 ? 20.555 2.327 -0.438 1.00 87.88 126 GLU A N 1
ATOM 996 C CA . GLU A 1 126 ? 20.835 2.283 0.999 1.00 87.88 126 GLU A CA 1
ATOM 997 C C . GLU A 1 126 ? 20.077 3.384 1.743 1.00 87.88 126 GLU A C 1
ATOM 999 O O . GLU A 1 126 ? 19.457 3.126 2.775 1.00 87.88 126 GLU A O 1
ATOM 1004 N N . ALA A 1 127 ? 20.084 4.611 1.207 1.00 89.31 127 ALA A N 1
ATOM 1005 C CA . ALA A 1 127 ? 19.326 5.725 1.767 1.00 89.31 127 ALA A CA 1
ATOM 1006 C C . ALA A 1 127 ? 17.817 5.440 1.738 1.00 89.31 127 ALA A C 1
ATOM 1008 O O . ALA A 1 127 ? 17.114 5.728 2.706 1.00 89.31 127 ALA A O 1
ATOM 1009 N N . TYR A 1 128 ? 17.335 4.825 0.656 1.00 87.25 128 TYR A N 1
ATOM 1010 C CA . TYR A 1 128 ? 15.949 4.396 0.518 1.00 87.25 128 TYR A CA 1
ATOM 1011 C C . TYR A 1 128 ? 15.575 3.315 1.540 1.00 87.25 128 TYR A C 1
ATOM 1013 O O . TYR A 1 128 ? 14.594 3.488 2.261 1.00 87.25 128 TYR A O 1
ATOM 1021 N N . SER A 1 129 ? 16.379 2.252 1.663 1.00 88.38 129 SER A N 1
ATOM 1022 C CA . SER A 1 129 ? 16.160 1.194 2.660 1.00 88.38 129 SER A CA 1
ATOM 1023 C C . SER A 1 129 ? 16.125 1.773 4.070 1.00 88.38 129 SER A C 1
ATOM 1025 O O . SER A 1 129 ? 15.167 1.560 4.803 1.00 88.38 129 SER A O 1
ATOM 1027 N N . LYS A 1 130 ? 17.109 2.609 4.421 1.00 92.31 130 LYS A N 1
ATOM 1028 C CA . LYS A 1 130 ? 17.180 3.250 5.738 1.00 92.31 130 LYS A CA 1
ATOM 1029 C C . LYS A 1 130 ? 15.961 4.127 6.028 1.00 92.31 130 LYS A C 1
ATOM 1031 O O . LYS A 1 130 ? 15.496 4.168 7.168 1.00 92.31 130 LYS A O 1
ATOM 1036 N N . ALA A 1 131 ? 15.450 4.843 5.027 1.00 91.44 131 ALA A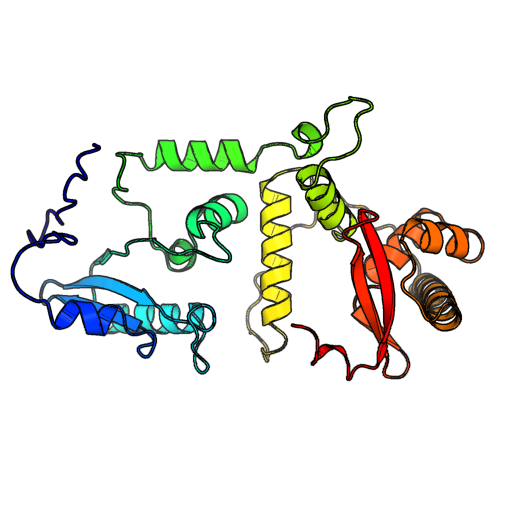 N 1
ATOM 1037 C CA . ALA A 1 131 ? 14.246 5.655 5.169 1.00 91.44 131 ALA A CA 1
ATOM 1038 C C . ALA A 1 131 ? 13.003 4.786 5.414 1.00 91.44 131 ALA A C 1
ATOM 1040 O O . ALA A 1 131 ? 12.204 5.115 6.292 1.00 91.44 131 ALA A O 1
ATOM 1041 N N . ILE A 1 132 ? 12.866 3.669 4.689 1.00 91.50 132 ILE A N 1
ATOM 1042 C CA . ILE A 1 132 ? 11.792 2.694 4.921 1.00 91.50 132 ILE A CA 1
ATOM 1043 C C . ILE A 1 132 ? 11.892 2.133 6.330 1.00 91.50 132 ILE A C 1
ATOM 1045 O O . ILE A 1 132 ? 10.908 2.200 7.059 1.00 91.50 132 ILE A O 1
ATOM 1049 N N . ASP A 1 133 ? 13.065 1.644 6.731 1.00 93.12 133 ASP A N 1
ATOM 1050 C CA . ASP A 1 133 ? 13.276 1.040 8.046 1.00 93.12 133 ASP A CA 1
ATOM 1051 C C . ASP A 1 133 ? 12.885 2.028 9.148 1.00 93.12 133 ASP A C 1
ATOM 1053 O O . ASP A 1 133 ? 12.047 1.717 9.992 1.00 93.12 133 ASP A O 1
ATOM 1057 N N . SER A 1 134 ? 13.384 3.264 9.051 1.00 94.62 134 SER A N 1
ATOM 1058 C CA . SER A 1 134 ? 13.099 4.335 10.011 1.00 94.62 134 SER A CA 1
ATOM 1059 C C . SER A 1 134 ? 11.607 4.659 10.113 1.00 94.62 134 SER A C 1
ATOM 1061 O O . SER A 1 134 ? 11.113 4.897 11.211 1.00 94.62 134 SER A O 1
ATOM 1063 N N . LEU A 1 135 ? 10.886 4.694 8.986 1.00 93.62 135 LEU A N 1
ATOM 1064 C CA . LEU A 1 135 ? 9.454 5.000 8.956 1.00 93.62 135 LEU A CA 1
ATOM 1065 C C . LEU A 1 135 ? 8.607 3.811 9.428 1.00 93.62 135 LEU A C 1
ATOM 1067 O O . LEU A 1 135 ? 7.643 3.981 10.172 1.00 93.62 135 LEU A O 1
ATOM 1071 N N . SER A 1 136 ? 8.978 2.607 9.005 1.00 94.12 136 SER A N 1
ATOM 1072 C CA . SER A 1 136 ? 8.279 1.358 9.304 1.00 94.12 136 SER A CA 1
ATOM 1073 C C . SER A 1 136 ? 8.304 1.039 10.803 1.00 94.12 136 SER A C 1
ATOM 1075 O O . SER A 1 136 ? 7.286 0.615 11.355 1.00 94.12 136 SER A O 1
ATOM 1077 N N . SER A 1 137 ? 9.417 1.342 11.482 1.00 95.06 137 SER A N 1
ATOM 1078 C CA . S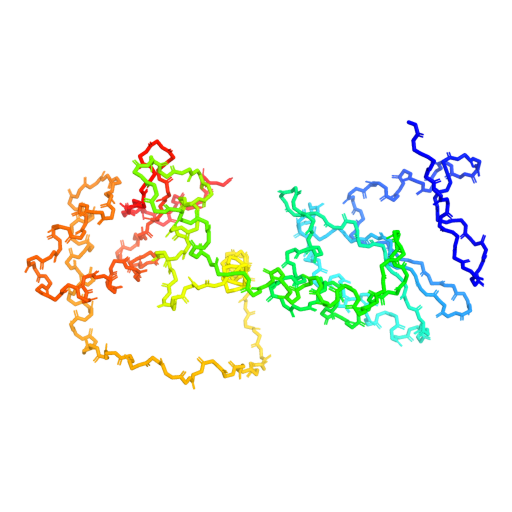ER A 1 137 ? 9.626 1.063 12.902 1.00 95.06 137 SER A CA 1
ATOM 1079 C C . SER A 1 137 ? 9.012 2.095 13.850 1.00 95.06 137 SER A C 1
ATOM 1081 O O . SER A 1 137 ? 9.123 1.928 15.063 1.00 95.06 137 SER A O 1
ATOM 1083 N N . VAL A 1 138 ? 8.406 3.181 13.351 1.00 96.44 138 VAL A N 1
ATOM 1084 C CA . VAL A 1 138 ? 7.836 4.227 14.216 1.00 96.44 138 VAL A CA 1
ATOM 1085 C C . VAL A 1 138 ? 6.709 3.638 15.075 1.00 96.44 138 VAL A C 1
ATOM 1087 O O . VAL A 1 138 ? 5.720 3.143 14.520 1.00 96.44 138 VAL A O 1
ATOM 1090 N N . PRO A 1 139 ? 6.801 3.725 16.416 1.00 96.00 139 PRO A N 1
ATOM 1091 C CA . PRO A 1 139 ? 5.730 3.292 17.301 1.00 96.00 139 PRO A CA 1
ATOM 1092 C C . PRO A 1 139 ? 4.479 4.157 17.138 1.00 96.00 139 PRO A C 1
ATOM 1094 O O . PRO A 1 139 ? 4.546 5.388 17.169 1.00 96.00 139 PRO A O 1
ATOM 1097 N N . LEU A 1 140 ? 3.310 3.524 17.050 1.00 94.56 140 LEU A N 1
ATOM 1098 C CA . LEU A 1 140 ? 2.024 4.215 16.959 1.00 94.56 140 LEU A CA 1
ATOM 1099 C C . LEU A 1 140 ? 1.721 5.043 18.213 1.00 94.56 140 LEU A C 1
ATOM 1101 O O . LEU A 1 140 ? 1.007 6.041 18.131 1.00 94.56 140 LEU A O 1
ATOM 1105 N N . SER A 1 141 ? 2.298 4.675 19.361 1.00 92.00 141 SER A N 1
ATOM 1106 C CA . SER A 1 141 ? 2.219 5.446 20.606 1.00 92.00 141 SER A CA 1
ATOM 1107 C C . SER A 1 141 ? 2.717 6.882 20.446 1.00 92.00 141 SER A C 1
ATOM 1109 O O . SER A 1 141 ? 2.198 7.773 21.113 1.00 92.00 141 SER A O 1
ATOM 1111 N N . ASN A 1 142 ? 3.654 7.139 19.526 1.00 92.94 142 ASN A N 1
ATOM 1112 C CA . ASN A 1 142 ? 4.178 8.483 19.272 1.00 92.94 142 ASN A CA 1
ATOM 1113 C C . ASN A 1 142 ? 3.095 9.443 18.754 1.00 92.94 142 ASN A C 1
ATOM 1115 O O . ASN A 1 142 ? 3.219 10.654 18.921 1.00 92.94 142 ASN A O 1
ATOM 1119 N N . PHE A 1 143 ? 2.016 8.918 18.163 1.00 90.62 143 PHE A N 1
ATOM 1120 C CA . PHE A 1 143 ? 0.886 9.726 17.707 1.00 90.62 143 PHE A CA 1
ATOM 1121 C C . PHE A 1 143 ? -0.113 10.054 18.821 1.00 90.62 143 PHE A C 1
ATOM 1123 O O . PHE A 1 143 ? -1.001 10.872 18.593 1.00 90.62 143 PHE A O 1
ATOM 1130 N N . PHE A 1 144 ? 0.017 9.471 20.017 1.00 88.19 144 PHE A N 1
ATOM 1131 C CA . PHE A 1 144 ? -0.857 9.709 21.169 1.00 88.19 144 PHE A CA 1
ATOM 1132 C C . PHE A 1 144 ? -0.091 10.451 22.278 1.00 88.19 144 PHE A C 1
ATOM 1134 O O . PHE A 1 144 ? 0.350 9.827 23.245 1.00 88.19 144 PHE A O 1
ATOM 1141 N N . PRO A 1 145 ? 0.090 11.783 22.171 1.00 80.25 145 PRO A N 1
ATOM 1142 C CA . PRO A 1 145 ? 0.689 12.552 23.247 1.00 80.25 145 PRO A CA 1
ATOM 1143 C C . PRO A 1 145 ? -0.190 12.459 24.499 1.00 80.25 145 PRO A C 1
ATOM 1145 O O . PRO A 1 145 ? -1.416 12.437 24.413 1.00 80.25 145 PRO A O 1
ATOM 1148 N N . HIS A 1 146 ? 0.440 12.474 25.673 1.00 69.50 146 HIS A N 1
ATOM 1149 C CA . HIS A 1 146 ? -0.214 12.424 26.987 1.00 69.50 146 HIS A CA 1
ATOM 1150 C C . HIS A 1 146 ? -1.025 13.698 27.327 1.00 69.50 146 HIS A C 1
ATOM 1152 O O . HIS A 1 146 ? -1.265 13.994 28.498 1.00 69.50 146 HIS A O 1
ATOM 1158 N N . SER A 1 147 ? -1.422 14.499 26.332 1.00 69.31 147 SER A N 1
ATOM 1159 C CA . SER A 1 147 ? -2.196 15.714 26.565 1.00 69.31 147 SER A CA 1
ATOM 1160 C C . SER A 1 147 ? -3.668 15.379 26.808 1.00 69.31 147 SER A C 1
ATOM 1162 O O . SER A 1 147 ? -4.223 14.432 26.255 1.00 69.31 147 SER A O 1
ATOM 1164 N N . ARG A 1 148 ? -4.339 16.201 27.619 1.00 67.62 148 ARG A N 1
ATOM 1165 C CA . ARG A 1 148 ? -5.792 16.116 27.861 1.00 67.62 148 ARG A CA 1
ATOM 1166 C C . ARG A 1 148 ? -6.632 16.608 26.669 1.00 67.62 148 ARG A C 1
ATOM 1168 O O . ARG A 1 148 ? -7.823 16.862 26.826 1.00 67.62 148 ARG A O 1
ATOM 1175 N N . SER A 1 149 ? -6.020 16.804 25.503 1.00 73.94 149 SER A N 1
ATOM 1176 C CA . SER A 1 149 ? -6.707 17.297 24.313 1.00 73.94 149 SER A CA 1
ATOM 1177 C C . SER A 1 149 ? -7.571 16.191 23.696 1.00 73.94 149 SER A C 1
ATOM 1179 O O . SER A 1 149 ? -7.187 15.019 23.737 1.00 73.94 149 SER A O 1
ATOM 1181 N N . PRO A 1 150 ? -8.729 16.532 23.105 1.00 78.94 150 PRO A N 1
ATOM 1182 C CA . PRO A 1 150 ? -9.519 15.565 22.356 1.00 78.94 150 PRO A CA 1
ATOM 1183 C C . PRO A 1 150 ? -8.694 14.985 21.204 1.00 78.94 150 PRO A C 1
ATOM 1185 O O . PRO A 1 150 ? -7.857 15.670 20.610 1.00 78.94 150 PRO A O 1
ATOM 1188 N N . ARG A 1 151 ? -8.934 13.707 20.893 1.00 82.69 151 ARG A N 1
ATOM 1189 C CA . ARG A 1 151 ? -8.192 13.022 19.837 1.00 82.69 151 ARG A CA 1
ATOM 1190 C C . ARG A 1 151 ? -8.469 13.640 18.470 1.00 82.69 151 ARG A C 1
ATOM 1192 O O . ARG A 1 151 ? -9.622 13.898 18.126 1.00 82.69 151 ARG A O 1
ATOM 1199 N N . ASN A 1 152 ? -7.420 13.801 17.670 1.00 89.19 152 ASN A N 1
ATOM 1200 C CA . ASN A 1 152 ? -7.539 14.227 16.279 1.00 89.19 152 ASN A CA 1
ATOM 1201 C C . ASN A 1 152 ? -7.936 13.059 15.352 1.00 89.19 152 ASN A C 1
ATOM 1203 O O . ASN A 1 152 ? -7.903 11.887 15.734 1.00 89.19 152 ASN A O 1
ATOM 1207 N N . GLN A 1 153 ? -8.290 13.375 14.103 1.00 90.81 153 GLN A N 1
ATOM 1208 C CA . GLN A 1 153 ? -8.727 12.385 13.110 1.00 90.81 153 GLN A CA 1
ATOM 1209 C C . GLN A 1 153 ? -7.698 11.264 12.880 1.00 90.81 153 GLN A C 1
ATOM 1211 O O . GLN A 1 153 ? -8.080 10.104 12.721 1.00 90.81 153 GLN A O 1
ATOM 1216 N N . LEU A 1 154 ? -6.400 11.581 12.897 1.00 90.81 154 LEU A N 1
ATOM 1217 C CA . LEU A 1 154 ? -5.335 10.591 12.721 1.00 90.81 154 LEU A CA 1
ATOM 1218 C C . LEU A 1 154 ? -5.310 9.590 13.883 1.00 90.81 154 LEU A C 1
ATOM 1220 O O . LEU A 1 154 ? -5.381 8.385 13.658 1.00 90.81 154 LEU A O 1
ATOM 1224 N N . GLN A 1 155 ? -5.279 10.079 15.122 1.00 92.31 155 GLN A N 1
ATOM 1225 C CA . GLN A 1 155 ? -5.321 9.259 16.338 1.00 92.31 155 GLN A CA 1
ATOM 1226 C C . GLN A 1 155 ? -6.557 8.364 16.374 1.00 92.31 155 GLN A C 1
ATOM 1228 O O . GLN A 1 155 ? -6.494 7.202 16.768 1.00 92.31 155 GLN A O 1
ATOM 1233 N N . ASN A 1 156 ? -7.684 8.904 15.930 1.00 90.81 156 ASN A N 1
ATOM 1234 C CA . ASN A 1 156 ? -8.936 8.180 15.842 1.00 90.81 156 ASN A CA 1
ATOM 1235 C C . 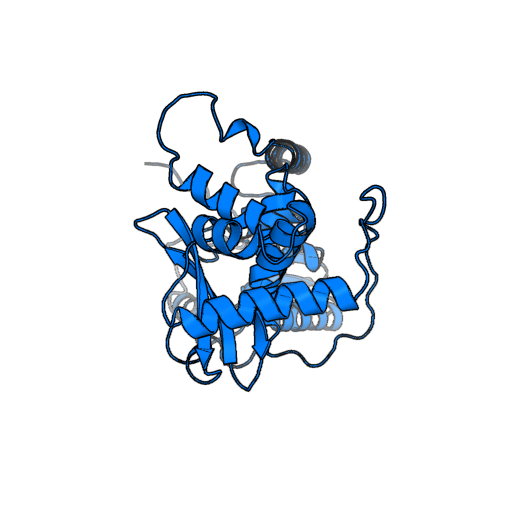ASN A 1 156 ? -8.907 7.077 14.782 1.00 90.81 156 ASN A C 1
ATOM 1237 O O . ASN A 1 156 ? -9.353 5.964 15.048 1.00 90.81 156 ASN A O 1
ATOM 1241 N N . THR A 1 157 ? -8.318 7.359 13.621 1.00 93.06 157 THR A N 1
ATOM 1242 C CA . THR A 1 157 ? -8.115 6.378 12.548 1.00 93.06 157 THR A CA 1
ATOM 1243 C C . THR A 1 157 ? -7.178 5.255 12.997 1.00 93.06 157 THR A C 1
ATOM 1245 O O . THR A 1 157 ? -7.464 4.082 12.769 1.00 93.06 157 THR A O 1
ATOM 1248 N N . ILE A 1 158 ? -6.091 5.587 13.700 1.00 93.50 158 ILE A N 1
ATOM 1249 C CA . ILE A 1 158 ? -5.172 4.592 14.267 1.00 93.50 158 ILE A CA 1
ATOM 1250 C C . ILE A 1 158 ? -5.903 3.717 15.294 1.00 93.50 158 ILE A C 1
ATOM 1252 O O . ILE A 1 158 ? -5.873 2.491 15.190 1.00 93.50 158 ILE A O 1
ATOM 1256 N N . ALA A 1 159 ? -6.620 4.335 16.238 1.00 90.69 159 ALA A N 1
ATOM 1257 C CA . ALA A 1 159 ? -7.382 3.617 17.257 1.00 90.69 159 ALA A CA 1
ATOM 1258 C C . ALA A 1 159 ? -8.472 2.718 16.647 1.00 90.69 159 ALA A C 1
ATOM 1260 O O . ALA A 1 159 ? -8.726 1.626 17.154 1.00 90.69 159 ALA A O 1
ATOM 1261 N N . PHE A 1 160 ? -9.092 3.149 15.544 1.00 90.38 160 PHE A N 1
ATOM 1262 C CA . PHE A 1 160 ? -10.063 2.358 14.791 1.00 90.38 160 PHE A CA 1
ATOM 1263 C C . PHE A 1 160 ? -9.441 1.058 14.276 1.00 90.38 160 PHE A C 1
ATOM 1265 O O . PHE A 1 160 ? -9.912 -0.023 14.627 1.00 90.38 160 PHE A O 1
ATOM 1272 N N . TYR A 1 161 ? -8.343 1.130 13.522 1.00 93.00 161 TYR A N 1
ATOM 1273 C CA . TYR A 1 161 ? -7.697 -0.075 12.995 1.00 93.00 161 TYR A CA 1
ATOM 1274 C C . TYR A 1 161 ? -7.097 -0.956 14.098 1.00 93.00 161 TYR A C 1
ATOM 1276 O O . TYR A 1 161 ? -7.198 -2.179 14.015 1.00 93.00 161 TYR A O 1
ATOM 1284 N N . GLN A 1 162 ? -6.571 -0.361 15.174 1.00 92.88 162 GLN A N 1
ATOM 1285 C CA . GLN A 1 162 ? -6.151 -1.100 16.370 1.00 92.88 162 GLN A CA 1
ATOM 1286 C C . GLN A 1 162 ? -7.310 -1.864 17.017 1.00 92.88 162 GLN A C 1
ATOM 1288 O O . GLN A 1 162 ? -7.119 -2.986 17.479 1.00 92.88 162 GLN A O 1
ATOM 1293 N N . SER A 1 163 ? -8.514 -1.283 17.039 1.00 89.50 163 SER A N 1
ATOM 1294 C CA . SER A 1 163 ? -9.697 -1.946 17.595 1.00 89.50 163 SER A CA 1
ATOM 1295 C C . SER A 1 163 ? -10.192 -3.109 16.736 1.00 89.50 163 SER A C 1
ATOM 1297 O O . SER A 1 163 ? -10.719 -4.072 17.287 1.00 89.50 163 SER A O 1
ATOM 1299 N N . LEU A 1 164 ? -9.996 -3.040 15.414 1.00 88.44 164 LEU A N 1
ATOM 1300 C CA . LEU A 1 164 ? -10.374 -4.103 14.481 1.00 88.44 164 LEU A CA 1
ATOM 1301 C C . LEU A 1 164 ? -9.376 -5.264 14.474 1.00 88.44 164 LEU A C 1
ATOM 1303 O O . LEU A 1 164 ? -9.757 -6.397 14.186 1.00 88.44 164 LEU A O 1
ATOM 1307 N N . SER A 1 165 ? -8.100 -4.988 14.743 1.00 88.06 165 SER A N 1
ATOM 1308 C CA . SER A 1 165 ? -7.061 -6.008 14.671 1.00 88.06 165 SER A CA 1
ATOM 1309 C C . SER A 1 165 ? -7.152 -7.004 15.829 1.00 88.06 165 SER A C 1
ATOM 1311 O O . SER A 1 165 ? -7.345 -6.641 16.994 1.00 88.06 165 SER A O 1
ATOM 1313 N N . ARG A 1 166 ? -6.971 -8.289 15.504 1.00 82.75 166 ARG A N 1
ATOM 1314 C CA . ARG A 1 166 ? -6.844 -9.365 16.502 1.00 82.75 166 ARG A CA 1
ATOM 1315 C C . ARG A 1 166 ? -5.514 -9.275 17.246 1.00 82.75 166 ARG A C 1
ATOM 1317 O O . ARG A 1 166 ? -5.480 -9.481 18.453 1.00 82.75 166 ARG A O 1
ATOM 1324 N N . CYS A 1 167 ? -4.452 -8.916 16.527 1.00 83.81 167 CYS A N 1
ATOM 1325 C CA . CYS A 1 167 ? -3.121 -8.707 17.084 1.00 83.81 167 CYS A CA 1
ATOM 1326 C C . CYS A 1 167 ? -2.906 -7.218 17.396 1.00 83.81 167 CYS A C 1
ATOM 1328 O O . CYS A 1 167 ? -3.385 -6.367 16.639 1.00 83.81 167 CYS A O 1
ATOM 1330 N N . PRO A 1 168 ? -2.189 -6.867 18.473 1.00 88.94 168 PRO A N 1
ATOM 1331 C CA . PRO A 1 168 ? -1.888 -5.473 18.768 1.00 88.94 168 PRO A CA 1
ATOM 1332 C C . PRO A 1 168 ? -1.068 -4.858 17.628 1.00 88.94 168 PRO A C 1
ATOM 1334 O O . PRO A 1 168 ? 0.002 -5.353 17.296 1.00 88.94 168 PRO A O 1
ATOM 1337 N N . LEU A 1 169 ? -1.572 -3.773 17.035 1.00 94.00 169 LEU A N 1
ATOM 1338 C CA . LEU A 1 169 ? -0.805 -2.970 16.082 1.00 94.00 169 LEU A CA 1
ATOM 1339 C C . LEU A 1 169 ? -0.007 -1.940 16.881 1.00 94.00 169 LEU A C 1
ATOM 1341 O O . LEU A 1 169 ? -0.596 -1.084 17.553 1.00 94.00 169 LEU A O 1
ATOM 1345 N N . THR A 1 170 ? 1.315 -2.038 16.823 1.00 95.12 170 THR A N 1
ATOM 1346 C CA . THR A 1 170 ? 2.254 -1.236 17.614 1.00 95.12 170 THR A CA 1
ATOM 1347 C C . THR A 1 170 ? 3.097 -0.297 16.763 1.00 95.12 170 THR A C 1
ATOM 1349 O O . THR A 1 170 ? 3.460 0.770 17.250 1.00 95.12 170 THR A O 1
ATOM 1352 N N . THR A 1 171 ? 3.353 -0.627 15.496 1.00 96.88 171 THR A N 1
ATOM 1353 C CA . THR A 1 171 ? 4.180 0.167 14.568 1.00 96.88 171 THR A CA 1
ATOM 1354 C C . THR A 1 171 ? 3.406 0.633 13.332 1.00 96.88 171 THR A C 1
ATOM 1356 O O . THR A 1 171 ? 2.333 0.110 13.015 1.00 96.88 171 THR A O 1
ATOM 1359 N N . ILE A 1 172 ? 3.948 1.621 12.605 1.00 95.31 172 ILE A N 1
ATOM 1360 C CA . ILE A 1 172 ? 3.394 2.044 11.305 1.00 95.31 172 ILE A CA 1
ATOM 1361 C C . ILE A 1 172 ? 3.383 0.876 10.310 1.00 95.31 172 ILE A C 1
ATOM 1363 O O . ILE A 1 172 ? 2.384 0.702 9.612 1.00 95.31 172 ILE A O 1
ATOM 1367 N N . HIS A 1 173 ? 4.445 0.064 10.268 1.00 94.88 173 HIS A N 1
ATOM 1368 C CA . HIS A 1 173 ? 4.512 -1.139 9.430 1.00 94.88 173 HIS A CA 1
ATOM 1369 C C . HIS A 1 173 ? 3.307 -2.057 9.649 1.00 94.88 173 HIS A C 1
ATOM 1371 O O . HIS A 1 173 ? 2.585 -2.371 8.703 1.00 94.88 173 HIS A O 1
ATOM 1377 N N . GLU A 1 174 ? 3.045 -2.433 10.903 1.00 94.88 174 GLU A N 1
ATOM 1378 C CA . GLU A 1 174 ? 1.935 -3.324 11.256 1.00 94.88 174 GLU A CA 1
ATOM 1379 C C . GLU A 1 174 ? 0.580 -2.711 10.893 1.00 94.88 174 GLU A C 1
ATOM 1381 O O . GLU A 1 174 ? -0.287 -3.399 10.353 1.00 94.88 174 GLU A O 1
ATOM 1386 N N . LEU A 1 175 ? 0.403 -1.408 11.135 1.00 94.81 175 LEU A N 1
ATOM 1387 C CA . LEU A 1 175 ? -0.814 -0.695 10.756 1.00 94.81 175 LEU A CA 1
ATOM 1388 C C . LEU A 1 175 ? -1.039 -0.716 9.241 1.00 94.81 175 LEU A C 1
ATOM 1390 O O . LEU A 1 175 ? -2.139 -1.032 8.789 1.00 94.81 175 LEU A O 1
ATOM 1394 N N . PHE A 1 176 ? -0.017 -0.390 8.451 1.00 93.25 176 PHE A N 1
ATOM 1395 C CA . PHE A 1 176 ? -0.128 -0.329 6.994 1.00 93.25 176 PHE A CA 1
ATOM 1396 C C . PHE A 1 176 ? -0.359 -1.716 6.396 1.00 93.25 176 PHE A C 1
ATOM 1398 O O . PHE A 1 176 ? -1.239 -1.873 5.547 1.00 93.25 176 PHE A O 1
ATOM 1405 N N . LEU A 1 177 ? 0.367 -2.726 6.880 1.00 91.50 177 LEU A N 1
ATOM 1406 C CA . LEU A 1 177 ? 0.183 -4.116 6.475 1.00 91.50 177 LEU A CA 1
ATOM 1407 C C . LEU A 1 177 ? -1.244 -4.596 6.775 1.00 91.50 177 LEU A C 1
ATOM 1409 O O . LEU A 1 177 ? -1.884 -5.205 5.916 1.00 91.50 177 LEU A O 1
ATOM 1413 N N . TYR A 1 178 ? -1.779 -4.261 7.954 1.00 92.50 178 TYR A N 1
ATOM 1414 C CA . TYR A 1 178 ? -3.150 -4.598 8.332 1.00 92.50 178 TYR A CA 1
ATOM 1415 C C . TYR A 1 178 ? -4.190 -3.920 7.427 1.00 92.50 178 TYR A C 1
ATOM 1417 O O . TYR A 1 178 ? -5.073 -4.589 6.886 1.00 92.50 178 TYR A O 1
ATOM 1425 N N . ILE A 1 179 ? -4.062 -2.608 7.194 1.00 90.62 179 ILE A N 1
ATOM 1426 C CA . ILE A 1 179 ? -4.957 -1.842 6.309 1.00 90.62 179 ILE A CA 1
ATOM 1427 C C . ILE A 1 179 ? -4.926 -2.403 4.882 1.00 90.62 179 ILE A C 1
ATOM 1429 O O . ILE A 1 179 ? -5.973 -2.589 4.260 1.00 90.62 179 ILE A O 1
ATOM 1433 N N . MET A 1 180 ? -3.739 -2.718 4.361 1.00 85.69 180 MET A N 1
ATOM 1434 C CA . MET A 1 180 ? -3.599 -3.352 3.050 1.00 85.69 180 MET A CA 1
ATOM 1435 C C . MET A 1 180 ? -4.247 -4.740 3.006 1.00 85.69 180 MET A C 1
ATOM 1437 O O . MET A 1 180 ? -4.898 -5.083 2.015 1.00 85.69 180 MET A O 1
ATOM 1441 N N . GLY A 1 181 ? -4.117 -5.525 4.076 1.00 86.62 181 GLY A N 1
ATOM 1442 C CA . GLY A 1 181 ? -4.797 -6.811 4.224 1.00 86.62 181 GLY A CA 1
ATOM 1443 C C . GLY A 1 181 ? -6.320 -6.678 4.133 1.00 86.62 181 GLY A C 1
ATOM 1444 O O . GLY A 1 181 ? -6.960 -7.442 3.414 1.00 86.62 181 GLY A O 1
ATOM 1445 N N . LEU A 1 182 ? -6.899 -5.660 4.774 1.00 85.38 182 LEU A N 1
ATOM 1446 C CA . LEU A 1 182 ? -8.334 -5.364 4.682 1.00 85.38 182 LEU A CA 1
ATOM 1447 C C . LEU A 1 182 ? -8.758 -4.896 3.280 1.00 85.38 182 LEU A C 1
ATOM 1449 O O . LEU A 1 182 ? -9.782 -5.324 2.749 1.00 85.38 182 LEU A O 1
ATOM 1453 N N . ALA A 1 183 ? -7.962 -4.037 2.641 1.00 78.38 183 ALA A N 1
ATOM 1454 C CA . ALA A 1 183 ? -8.254 -3.549 1.292 1.00 78.38 183 ALA A CA 1
ATOM 1455 C C . ALA A 1 183 ? -8.197 -4.673 0.238 1.00 78.38 183 ALA A C 1
ATOM 1457 O O . ALA A 1 183 ? -8.945 -4.674 -0.744 1.00 78.38 183 ALA A O 1
ATOM 1458 N N . THR A 1 184 ? -7.323 -5.659 0.446 1.00 71.56 184 THR A N 1
ATOM 1459 C CA . THR A 1 184 ? -7.210 -6.827 -0.433 1.00 71.56 184 THR A CA 1
ATOM 1460 C C . THR A 1 184 ? -8.270 -7.884 -0.124 1.00 71.56 184 THR A C 1
ATOM 1462 O O . THR A 1 184 ? -8.838 -8.450 -1.050 1.00 71.56 184 THR A O 1
ATOM 1465 N N . SER A 1 185 ? -8.643 -8.111 1.137 1.00 62.00 185 SER A N 1
ATOM 1466 C CA . SER A 1 185 ? -9.713 -9.060 1.479 1.00 62.00 185 SER A CA 1
ATOM 1467 C C . SER A 1 185 ? -11.089 -8.616 0.967 1.00 62.00 185 SER A C 1
ATOM 1469 O O . SER A 1 185 ? -11.849 -9.446 0.465 1.00 62.00 185 SER A O 1
ATOM 1471 N N . ASN A 1 186 ? -11.372 -7.310 0.969 1.00 50.78 186 ASN A N 1
ATOM 1472 C CA . ASN A 1 186 ? -12.596 -6.752 0.385 1.00 50.78 186 ASN A CA 1
ATOM 1473 C C . ASN A 1 186 ? -12.655 -6.892 -1.148 1.00 50.78 186 ASN A C 1
ATOM 1475 O O . ASN A 1 186 ? -13.739 -6.984 -1.714 1.00 50.78 186 ASN A O 1
ATOM 1479 N N . SER A 1 187 ? -11.506 -6.983 -1.827 1.00 47.53 187 SER A N 1
ATOM 1480 C CA . SER A 1 187 ? -11.439 -7.263 -3.273 1.00 47.53 187 SER A CA 1
ATOM 1481 C C . SER A 1 187 ? -11.407 -8.765 -3.607 1.00 47.53 187 SER A C 1
ATOM 1483 O O . SER A 1 187 ? -11.606 -9.149 -4.762 1.00 47.53 187 SER A O 1
ATOM 1485 N N . VAL A 1 188 ? -11.232 -9.636 -2.603 1.00 37.56 188 VAL A N 1
ATOM 1486 C CA . VAL A 1 188 ? -11.181 -11.108 -2.731 1.00 37.56 188 VAL A CA 1
ATOM 1487 C C . VAL A 1 188 ? -12.557 -11.780 -2.618 1.00 37.56 188 VAL A C 1
ATOM 1489 O O . VAL A 1 188 ? -12.663 -12.975 -2.894 1.00 37.56 188 VAL A O 1
ATOM 1492 N N . GLN A 1 189 ? -13.652 -11.039 -2.393 1.00 34.41 189 GLN A N 1
ATOM 1493 C CA . GLN A 1 189 ? -15.010 -11.598 -2.559 1.00 34.41 189 GLN A CA 1
ATOM 1494 C C . GLN A 1 189 ? -15.301 -12.107 -3.995 1.00 34.41 189 GLN A C 1
ATOM 1496 O O . GLN A 1 189 ? -16.322 -12.747 -4.222 1.00 34.41 189 GLN A O 1
ATOM 1501 N N . HIS A 1 190 ? -14.369 -11.925 -4.944 1.00 36.38 190 HIS A N 1
ATOM 1502 C CA . HIS A 1 190 ? -14.409 -12.480 -6.301 1.00 36.38 190 HIS A CA 1
ATOM 1503 C C . HIS A 1 190 ? -13.352 -13.549 -6.643 1.00 36.38 190 HIS A C 1
ATOM 1505 O O . HIS A 1 190 ? -13.172 -13.838 -7.827 1.00 36.38 190 HIS A O 1
ATOM 1511 N N . ARG A 1 191 ? -12.654 -14.182 -5.685 1.00 34.56 191 ARG A N 1
ATOM 1512 C CA . ARG A 1 191 ? -11.688 -15.248 -6.032 1.00 34.56 191 ARG A CA 1
ATOM 1513 C C . ARG A 1 191 ? -12.020 -16.620 -5.447 1.00 34.56 191 ARG A C 1
ATOM 1515 O O . ARG A 1 191 ? -11.804 -16.898 -4.271 1.00 34.56 191 ARG A O 1
ATOM 1522 N N . VAL A 1 192 ? -12.435 -17.506 -6.355 1.00 34.47 192 VAL A N 1
ATOM 1523 C CA . VAL A 1 192 ? -12.123 -18.940 -6.322 1.00 34.47 192 VAL A CA 1
ATOM 1524 C C . VAL A 1 192 ? -10.608 -19.119 -6.110 1.00 34.47 192 VAL A C 1
ATOM 1526 O O . VAL A 1 192 ? -9.797 -18.335 -6.597 1.00 34.47 192 VAL A O 1
ATOM 1529 N N . GLN A 1 193 ? -10.285 -20.129 -5.306 1.00 29.62 193 GLN A N 1
ATOM 1530 C CA . GLN A 1 193 ? -9.033 -20.432 -4.603 1.00 29.62 193 GLN A CA 1
ATOM 1531 C C . GLN A 1 193 ? -7.691 -20.093 -5.290 1.00 29.62 193 GLN A C 1
ATOM 1533 O O . GLN A 1 193 ? -7.531 -20.313 -6.488 1.00 29.62 193 GLN A O 1
ATOM 1538 N N . PRO A 1 194 ? -6.650 -19.752 -4.502 1.00 31.86 194 PRO A N 1
ATOM 1539 C CA . PRO A 1 194 ? -5.263 -19.989 -4.869 1.00 31.86 194 PRO A CA 1
ATOM 1540 C C . PRO A 1 194 ? -4.697 -21.230 -4.158 1.00 31.86 194 PRO A C 1
ATOM 1542 O O . PRO A 1 194 ? -4.600 -21.297 -2.929 1.00 31.86 194 PRO A O 1
ATOM 1545 N N . THR A 1 195 ? -4.273 -22.194 -4.970 1.00 34.66 195 THR A N 1
ATOM 1546 C CA . THR A 1 195 ? -3.311 -23.245 -4.632 1.00 34.66 195 THR A CA 1
ATOM 1547 C C . THR A 1 195 ? -1.952 -22.640 -4.254 1.00 34.66 195 THR A C 1
ATOM 1549 O O . THR A 1 195 ? -1.505 -21.675 -4.868 1.00 34.66 195 THR A O 1
ATOM 1552 N N . HIS A 1 196 ? -1.296 -23.259 -3.265 1.00 33.12 196 HIS A N 1
ATOM 1553 C CA . HIS A 1 196 ? 0.020 -22.943 -2.681 1.00 33.12 196 HIS A CA 1
ATOM 1554 C C . HIS A 1 196 ? 0.100 -21.723 -1.748 1.00 33.12 196 HIS A C 1
ATOM 1556 O O . HIS A 1 196 ? 0.718 -20.702 -2.036 1.00 33.12 196 HIS A O 1
ATOM 1562 N N . LYS A 1 197 ? -0.432 -21.896 -0.531 1.00 33.50 197 LYS A N 1
ATOM 1563 C CA . LYS A 1 197 ? -0.083 -21.068 0.631 1.00 33.50 197 LYS A CA 1
ATOM 1564 C C . LYS A 1 197 ? 1.261 -21.525 1.212 1.00 33.50 197 LYS A C 1
ATOM 1566 O O . LYS A 1 197 ? 1.312 -22.537 1.905 1.00 33.50 197 LYS A O 1
ATOM 1571 N N . LYS A 1 198 ? 2.328 -20.746 1.018 1.00 29.12 198 LYS A N 1
ATOM 1572 C CA . LYS A 1 198 ? 3.391 -20.664 2.031 1.00 29.12 198 LYS A CA 1
ATOM 1573 C C . LYS A 1 198 ? 2.877 -19.731 3.125 1.00 29.12 198 LYS A C 1
ATOM 1575 O O . LYS A 1 198 ? 2.868 -18.517 2.952 1.00 29.12 198 LYS A O 1
ATOM 1580 N N . LYS A 1 199 ? 2.371 -20.315 4.216 1.00 29.69 199 LYS A N 1
ATOM 1581 C CA . LYS A 1 199 ? 2.121 -19.595 5.470 1.00 29.69 199 LYS A CA 1
ATOM 1582 C C . LYS A 1 199 ? 3.467 -19.047 5.946 1.00 29.69 199 LYS A C 1
ATOM 1584 O O . LYS A 1 199 ? 4.330 -19.824 6.342 1.00 29.69 199 LYS A O 1
ATOM 1589 N N . VAL A 1 200 ? 3.654 -17.735 5.867 1.00 30.94 200 VAL A N 1
ATOM 1590 C CA . VAL A 1 200 ? 4.718 -17.064 6.615 1.00 30.94 200 VAL A CA 1
ATOM 1591 C C . VAL A 1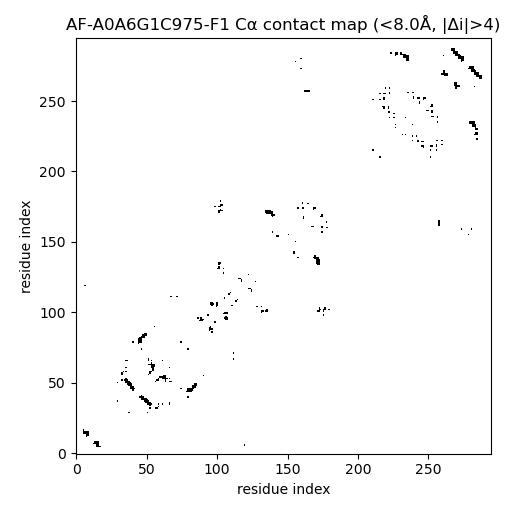 200 ? 4.307 -17.143 8.081 1.00 30.94 200 VAL A C 1
ATOM 1593 O O . VAL A 1 200 ? 3.204 -16.737 8.445 1.00 30.94 200 VAL A O 1
ATOM 1596 N N . ALA A 1 201 ? 5.149 -17.794 8.877 1.00 36.12 201 ALA A N 1
ATOM 1597 C CA . ALA A 1 201 ? 4.930 -18.039 10.289 1.00 36.12 201 ALA A CA 1
ATOM 1598 C C . ALA A 1 201 ? 4.991 -16.712 11.054 1.00 36.12 201 ALA A C 1
ATOM 1600 O O . ALA A 1 201 ? 6.058 -16.125 11.198 1.00 36.12 201 ALA A O 1
ATOM 1601 N N . TYR A 1 202 ? 3.839 -16.257 11.538 1.00 30.56 202 TYR A N 1
ATOM 1602 C CA . TYR A 1 202 ? 3.741 -15.273 12.612 1.00 30.56 202 TYR A CA 1
ATOM 1603 C C . TYR A 1 202 ? 3.005 -15.946 13.772 1.00 30.56 202 TYR A C 1
ATOM 1605 O O . TYR A 1 202 ? 1.887 -15.588 14.111 1.00 30.56 202 TYR A O 1
ATOM 1613 N N . ASP A 1 203 ? 3.609 -17.011 14.296 1.00 35.66 203 ASP A N 1
ATOM 1614 C CA . ASP A 1 203 ? 3.146 -17.709 15.493 1.00 35.66 203 ASP A CA 1
ATOM 1615 C C . ASP A 1 203 ? 4.350 -17.903 16.412 1.00 35.66 203 ASP A C 1
ATOM 1617 O O . ASP A 1 203 ? 5.080 -18.888 16.324 1.00 35.66 203 ASP A O 1
ATOM 1621 N N . ALA A 1 204 ? 4.582 -16.914 17.269 1.00 36.62 204 ALA A N 1
ATOM 1622 C CA . ALA A 1 204 ? 5.301 -17.088 18.521 1.00 36.62 204 ALA A CA 1
ATOM 1623 C C . ALA A 1 204 ? 4.907 -15.941 19.464 1.00 36.62 204 ALA A C 1
ATOM 1625 O O . ALA A 1 204 ? 5.241 -14.787 19.213 1.00 36.62 204 ALA A O 1
ATOM 1626 N N . HIS A 1 205 ? 4.218 -16.292 20.555 1.00 33.72 205 HIS A N 1
ATOM 1627 C CA . HIS A 1 205 ? 3.902 -15.459 21.729 1.00 33.72 205 HIS A CA 1
ATOM 1628 C C . HIS A 1 205 ? 2.620 -14.603 21.735 1.00 33.72 205 HIS A C 1
ATOM 1630 O O . HIS A 1 205 ? 2.623 -13.485 22.243 1.00 33.72 205 HIS A O 1
ATOM 1636 N N . TYR A 1 206 ? 1.478 -15.176 21.349 1.00 37.91 206 TYR A N 1
ATOM 1637 C CA . TYR A 1 206 ? 0.216 -14.834 22.018 1.00 37.91 206 TYR A CA 1
ATOM 1638 C C . TYR A 1 206 ? -0.374 -16.129 22.572 1.00 37.91 206 TYR A C 1
ATOM 1640 O O . TYR A 1 206 ? -0.689 -17.044 21.815 1.00 37.91 206 TYR A O 1
ATOM 1648 N N . GLN A 1 207 ? -0.440 -16.256 23.899 1.00 36.03 207 GLN A N 1
ATOM 1649 C CA . GLN A 1 207 ? -1.243 -17.303 24.527 1.00 36.03 207 GLN A CA 1
ATOM 1650 C C . GLN A 1 207 ? -2.696 -16.962 24.193 1.00 36.03 207 GLN A C 1
ATOM 1652 O O . GLN A 1 207 ? -3.299 -16.087 24.806 1.00 36.03 207 GLN A O 1
ATOM 1657 N N . GLU A 1 208 ? -3.202 -17.570 23.124 1.00 42.84 208 GLU A N 1
ATOM 1658 C CA . GLU A 1 208 ? -4.607 -17.538 22.756 1.00 42.84 208 GLU A CA 1
ATOM 1659 C C . GLU A 1 208 ? -5.359 -18.199 23.915 1.00 42.84 208 GLU A C 1
ATOM 1661 O O . GLU A 1 208 ? -5.330 -19.420 24.074 1.00 42.84 208 GLU A O 1
ATOM 1666 N N . GLU A 1 209 ? -5.940 -17.384 24.798 1.00 51.84 209 GLU A N 1
ATOM 1667 C CA . GLU A 1 209 ? -6.861 -17.844 25.834 1.00 51.84 209 GLU A CA 1
ATOM 1668 C C . GLU A 1 209 ? -8.058 -18.448 25.092 1.00 51.84 209 GLU A C 1
ATOM 1670 O O . GLU A 1 209 ? -8.943 -17.753 24.588 1.00 51.84 209 GLU A O 1
ATOM 1675 N N . LYS A 1 210 ? -7.978 -19.759 24.864 1.00 66.31 210 LYS A N 1
ATOM 1676 C CA . LYS A 1 210 ? -8.869 -20.472 23.960 1.00 66.31 210 LYS A CA 1
ATOM 1677 C C . LYS A 1 210 ? -10.143 -20.797 24.723 1.00 66.31 210 LYS A C 1
ATOM 1679 O O . LYS A 1 210 ? -10.253 -21.845 25.356 1.00 66.31 210 LYS A O 1
ATOM 1684 N N . TRP A 1 211 ? -11.079 -19.855 24.706 1.00 80.50 211 TRP A N 1
ATOM 1685 C CA . TRP A 1 211 ? -12.426 -20.069 25.221 1.00 80.50 211 TRP A CA 1
ATOM 1686 C C . TRP A 1 211 ? -13.065 -21.273 24.504 1.00 80.50 211 TRP A C 1
ATOM 1688 O O . TRP A 1 211 ? -12.849 -21.440 23.298 1.00 80.50 211 TRP A O 1
ATOM 1698 N N . PRO A 1 212 ? -13.836 -22.124 25.204 1.00 84.62 212 PRO A N 1
ATOM 1699 C CA . PRO A 1 212 ? -14.600 -23.191 24.570 1.00 84.62 212 PRO A CA 1
ATOM 1700 C C . PRO A 1 212 ? -15.498 -22.628 23.462 1.00 84.62 212 PRO A C 1
ATOM 1702 O O . PRO A 1 212 ? -16.115 -21.578 23.640 1.00 84.62 212 PRO A O 1
ATOM 1705 N N . GLU A 1 213 ? -15.629 -23.343 22.343 1.00 80.69 213 GLU A N 1
ATOM 1706 C CA . GLU A 1 213 ? -16.459 -22.909 21.204 1.00 80.69 213 GLU A CA 1
ATOM 1707 C C . GLU A 1 213 ? -17.906 -22.600 21.633 1.00 80.69 213 GLU A C 1
ATOM 1709 O O . GLU A 1 213 ? -18.527 -21.651 21.161 1.00 80.69 213 GLU A O 1
ATOM 1714 N N . GLU A 1 214 ? -18.422 -23.350 22.611 1.00 84.44 214 GLU A N 1
ATOM 1715 C CA . GLU A 1 214 ? -19.741 -23.119 23.201 1.00 84.44 214 GLU A CA 1
ATOM 1716 C C . GLU A 1 214 ? -19.855 -21.761 23.906 1.00 84.44 214 GLU A C 1
ATOM 1718 O O . GLU A 1 214 ? -20.893 -21.108 23.827 1.00 84.44 214 GLU A O 1
ATOM 1723 N N . GLU A 1 215 ? -18.806 -21.313 24.599 1.00 84.75 215 GLU A N 1
ATOM 1724 C CA . GLU A 1 215 ? -18.784 -20.007 25.265 1.00 84.75 215 GLU A CA 1
ATOM 1725 C C . GLU A 1 215 ? -18.722 -18.867 24.259 1.00 84.75 215 GLU A C 1
ATOM 1727 O O . GLU A 1 215 ? -19.421 -17.862 24.420 1.00 84.75 215 GLU A O 1
ATOM 1732 N N . LEU A 1 216 ? -17.953 -19.052 23.187 1.00 87.62 216 LEU A N 1
ATOM 1733 C CA . LEU A 1 216 ? -17.867 -18.080 22.110 1.00 87.62 216 LEU A CA 1
ATOM 1734 C C . LEU A 1 216 ? -19.194 -17.953 21.351 1.00 87.62 216 LEU A C 1
ATOM 1736 O O . LEU A 1 216 ? -19.647 -16.837 21.076 1.00 87.62 216 LEU A O 1
ATOM 1740 N N . GLN A 1 217 ? -19.850 -19.080 21.064 1.00 86.44 217 GLN A N 1
ATOM 1741 C CA . GLN A 1 217 ? -21.157 -19.090 20.415 1.00 86.44 217 GLN A CA 1
ATOM 1742 C C . GLN A 1 217 ? -22.216 -18.427 21.302 1.00 86.44 217 GLN A C 1
ATOM 1744 O O . GLN A 1 217 ? -22.947 -17.557 20.832 1.00 86.44 217 GLN A O 1
ATOM 1749 N N . ARG A 1 218 ? -22.247 -18.745 22.606 1.00 90.81 218 ARG A N 1
ATOM 1750 C CA . ARG A 1 218 ? -23.157 -18.092 23.566 1.00 90.81 218 ARG A CA 1
ATOM 1751 C C . ARG A 1 218 ? -22.946 -16.578 23.619 1.00 90.81 218 ARG A C 1
ATOM 1753 O O . ARG A 1 218 ? -23.919 -15.826 23.564 1.00 90.81 218 ARG A O 1
ATOM 1760 N N . ALA A 1 219 ? -21.695 -16.125 23.704 1.00 91.44 219 ALA A N 1
ATOM 1761 C CA . ALA A 1 219 ? -21.348 -14.704 23.695 1.00 91.44 219 ALA A CA 1
ATOM 1762 C C . ALA A 1 219 ? -21.819 -14.005 22.407 1.00 91.44 219 ALA A C 1
ATOM 1764 O O . ALA A 1 219 ? -22.441 -12.938 22.459 1.00 91.44 219 ALA A O 1
ATOM 1765 N N . THR A 1 220 ? -21.589 -14.648 21.261 1.00 90.56 220 THR A N 1
ATOM 1766 C CA . THR A 1 220 ? -22.009 -14.158 19.943 1.00 90.56 220 THR A CA 1
ATOM 1767 C C . THR A 1 220 ? -23.531 -14.055 19.847 1.00 90.56 220 THR A C 1
ATOM 1769 O O . THR A 1 220 ? -24.052 -13.011 19.455 1.00 90.56 220 THR A O 1
ATOM 1772 N N . ASP A 1 221 ? -24.266 -15.079 20.283 1.00 89.75 221 ASP A N 1
ATOM 1773 C CA . ASP A 1 221 ? -25.731 -15.091 20.265 1.00 89.75 221 ASP A CA 1
ATOM 1774 C C . ASP A 1 221 ? -26.329 -13.980 21.138 1.00 89.75 221 ASP A C 1
ATOM 1776 O O . ASP A 1 221 ? -27.316 -13.344 20.758 1.00 89.75 221 ASP A O 1
ATOM 1780 N N . ILE A 1 222 ? -25.726 -13.706 22.299 1.00 91.62 222 ILE A N 1
ATOM 1781 C CA . ILE A 1 222 ? -26.112 -12.590 23.173 1.00 91.62 222 ILE A CA 1
ATOM 1782 C C . ILE A 1 222 ? -25.938 -11.256 22.438 1.00 91.62 222 ILE A C 1
ATOM 1784 O O . ILE A 1 222 ? -26.869 -10.447 22.397 1.00 91.62 222 ILE A O 1
ATOM 1788 N N . ALA A 1 223 ? -24.768 -11.025 21.837 1.00 92.62 223 ALA A N 1
ATOM 1789 C CA . ALA A 1 223 ? -24.488 -9.791 21.110 1.00 92.62 223 ALA A CA 1
ATOM 1790 C C . ALA A 1 223 ? -25.439 -9.608 19.912 1.00 92.62 223 ALA A C 1
ATOM 1792 O O . ALA A 1 223 ? -25.971 -8.515 19.702 1.00 92.62 223 ALA A O 1
ATOM 1793 N N . LEU A 1 224 ? -25.726 -10.682 19.170 1.00 91.62 224 LEU A N 1
ATOM 1794 C CA . LEU A 1 224 ? -26.674 -10.668 18.056 1.00 91.62 224 LEU A CA 1
ATOM 1795 C C . LEU A 1 224 ? -28.106 -10.370 18.515 1.00 91.62 224 LEU A C 1
ATOM 1797 O O . LEU A 1 224 ? -28.781 -9.554 17.887 1.00 91.62 224 LEU A O 1
ATOM 1801 N N . LYS A 1 225 ? -28.567 -10.958 19.629 1.00 91.88 225 LYS A N 1
ATOM 1802 C CA . LYS A 1 225 ? -29.887 -10.652 20.215 1.00 91.88 225 LYS A CA 1
ATOM 1803 C C . LYS A 1 225 ? -30.020 -9.172 20.568 1.00 91.88 225 LYS A C 1
ATOM 1805 O O . LYS A 1 225 ? -31.046 -8.564 20.274 1.00 91.88 225 LYS A O 1
ATOM 1810 N N . ILE A 1 226 ? -28.975 -8.584 21.145 1.00 92.12 226 ILE A N 1
ATOM 1811 C CA . ILE A 1 226 ? -28.939 -7.162 21.505 1.00 92.12 226 ILE A CA 1
ATOM 1812 C C . ILE A 1 226 ? -29.000 -6.277 20.258 1.00 92.12 226 ILE A C 1
ATOM 1814 O O . ILE A 1 226 ? -29.801 -5.345 20.208 1.00 92.12 226 ILE A O 1
ATOM 1818 N N . LEU A 1 227 ? -28.197 -6.577 19.233 1.00 92.88 227 LEU A N 1
ATOM 1819 C CA . LEU A 1 227 ? -28.222 -5.823 17.976 1.00 92.88 227 LEU A CA 1
ATOM 1820 C C . LEU A 1 227 ? -29.575 -5.935 17.267 1.00 92.88 227 LEU A C 1
ATOM 1822 O O . LEU A 1 227 ? -30.054 -4.950 16.706 1.00 92.88 227 LEU A O 1
ATOM 1826 N N . ARG A 1 228 ? -30.204 -7.114 17.321 1.00 90.94 228 ARG A N 1
ATOM 1827 C CA . ARG A 1 228 ? -31.523 -7.365 16.734 1.00 90.94 228 ARG A CA 1
ATOM 1828 C C . ARG A 1 228 ? -32.614 -6.577 17.459 1.00 90.94 228 ARG A C 1
ATOM 1830 O O . ARG A 1 228 ? -33.479 -6.014 16.803 1.00 90.94 228 ARG A O 1
ATOM 1837 N N . ALA A 1 229 ? -32.547 -6.490 18.788 1.00 90.62 229 ALA A N 1
ATOM 1838 C CA . ALA A 1 229 ? -33.495 -5.718 19.591 1.00 90.62 229 ALA A CA 1
ATOM 1839 C C . ALA A 1 229 ? -33.315 -4.196 19.451 1.00 90.62 229 ALA A C 1
ATOM 1841 O O . ALA A 1 229 ? -34.276 -3.447 19.600 1.00 90.62 229 ALA A O 1
ATOM 1842 N N . ALA A 1 230 ? -32.093 -3.724 19.190 1.00 90.81 230 ALA A N 1
ATOM 1843 C CA . ALA A 1 230 ? -31.815 -2.296 19.093 1.00 90.81 230 ALA A CA 1
ATOM 1844 C C . ALA A 1 230 ? -32.357 -1.651 17.804 1.00 90.81 230 ALA A C 1
ATOM 1846 O O . ALA A 1 230 ? -32.684 -0.466 17.838 1.00 90.81 230 ALA A O 1
ATOM 1847 N N . ASP A 1 231 ? -32.372 -2.397 16.689 1.00 86.94 231 ASP A N 1
ATOM 1848 C CA . ASP A 1 231 ? -32.711 -1.947 15.322 1.00 86.94 231 ASP A CA 1
ATOM 1849 C C . ASP A 1 231 ? -32.119 -0.574 14.919 1.00 86.94 231 ASP A C 1
ATOM 1851 O O . ASP A 1 231 ? -32.674 0.219 14.160 1.00 86.94 231 ASP A O 1
ATOM 1855 N N . ARG A 1 232 ? -30.929 -0.268 15.435 1.00 90.88 232 ARG A N 1
ATOM 1856 C CA . ARG A 1 232 ? -30.163 0.941 15.117 1.00 90.88 232 ARG A CA 1
ATOM 1857 C C . ARG A 1 232 ? -28.679 0.660 15.247 1.00 90.88 232 ARG A C 1
ATOM 1859 O O . ARG A 1 232 ? -28.273 -0.389 15.737 1.00 90.88 232 ARG A O 1
ATOM 1866 N N . TRP A 1 233 ? -27.868 1.616 14.819 1.00 91.62 233 TRP A N 1
ATOM 1867 C CA . TRP A 1 233 ? -26.433 1.574 15.053 1.00 91.62 233 TRP A CA 1
ATOM 1868 C C . TRP A 1 233 ? -26.130 1.670 16.553 1.00 91.62 233 TRP A C 1
ATOM 1870 O O . TRP A 1 233 ? -26.580 2.596 17.228 1.00 91.62 233 TRP A O 1
ATOM 1880 N N . VAL A 1 234 ? -25.384 0.696 17.075 1.00 91.62 234 VAL A N 1
ATOM 1881 C CA . VAL A 1 234 ? -25.008 0.608 18.491 1.00 91.62 234 VAL A CA 1
ATOM 1882 C C . VAL A 1 234 ? -23.512 0.848 18.632 1.00 91.62 234 VAL A C 1
ATOM 1884 O O . VAL A 1 234 ? -22.706 0.082 18.108 1.00 91.62 234 VAL A O 1
ATOM 1887 N N . ALA A 1 235 ? -23.132 1.893 19.368 1.00 88.81 235 ALA A N 1
ATOM 1888 C CA . ALA A 1 235 ? -21.732 2.201 19.643 1.00 88.81 235 ALA A CA 1
ATOM 1889 C C . ALA A 1 235 ? -21.055 1.095 20.467 1.00 88.81 235 ALA A C 1
ATOM 1891 O O . ALA A 1 235 ? -21.644 0.549 21.399 1.00 88.81 235 ALA A O 1
ATOM 1892 N N . THR A 1 236 ? -19.777 0.835 20.192 1.00 86.44 236 THR A N 1
ATOM 1893 C CA . THR A 1 236 ? -18.958 -0.202 20.853 1.00 86.44 236 THR A CA 1
ATOM 1894 C C . THR A 1 236 ? -19.013 -0.111 22.371 1.00 86.44 236 THR A C 1
ATOM 1896 O O . THR A 1 236 ? -19.159 -1.126 23.041 1.00 86.44 236 THR A O 1
ATOM 1899 N N . ARG A 1 237 ? -18.932 1.104 22.928 1.00 86.25 237 ARG A N 1
ATOM 1900 C CA . ARG A 1 237 ? -19.019 1.332 24.379 1.00 86.25 237 ARG A CA 1
ATOM 1901 C C . ARG A 1 237 ? -20.346 0.845 24.960 1.00 86.25 237 ARG A C 1
ATOM 1903 O O . ARG A 1 237 ? -20.366 0.236 26.021 1.00 86.25 237 ARG A O 1
ATOM 1910 N N . THR A 1 238 ? -21.438 1.099 24.242 1.00 88.94 238 THR A N 1
ATOM 1911 C CA . THR A 1 238 ? -22.783 0.710 24.646 1.00 88.94 238 THR A CA 1
ATOM 1912 C C . THR A 1 238 ? -22.914 -0.793 24.531 1.00 88.94 238 THR A C 1
ATOM 1914 O O . THR A 1 238 ? -23.336 -1.412 25.496 1.00 88.94 238 THR A O 1
ATOM 1917 N N . LEU A 1 239 ? -22.466 -1.373 23.410 1.00 90.19 239 LEU A N 1
ATOM 1918 C CA . LEU A 1 239 ? -22.485 -2.813 23.182 1.00 90.19 239 LEU A CA 1
ATOM 1919 C C . LEU A 1 239 ? -21.704 -3.557 24.274 1.00 90.19 239 LEU A C 1
ATOM 1921 O O . LEU A 1 239 ? -22.282 -4.420 24.918 1.00 90.19 239 LEU A O 1
ATOM 1925 N N . LYS A 1 240 ? -20.466 -3.132 24.577 1.00 89.19 240 LYS A N 1
ATOM 1926 C CA . LYS A 1 240 ? -19.653 -3.656 25.691 1.00 89.19 240 LYS A CA 1
ATOM 1927 C C . LYS A 1 240 ? -20.383 -3.570 27.029 1.00 89.19 240 LYS A C 1
ATOM 1929 O O . LYS A 1 240 ? -20.391 -4.540 27.780 1.00 89.19 240 LYS A O 1
ATOM 1934 N N . ALA A 1 241 ? -20.998 -2.425 27.333 1.00 85.94 241 ALA A N 1
ATOM 1935 C CA . ALA A 1 241 ? -21.706 -2.229 28.594 1.00 85.94 241 ALA A CA 1
ATOM 1936 C C . ALA A 1 241 ? -22.892 -3.195 28.735 1.00 85.94 241 ALA A C 1
ATOM 1938 O O . ALA A 1 241 ? -23.027 -3.836 29.774 1.00 85.94 241 ALA A O 1
ATOM 1939 N N . VAL A 1 242 ? -23.705 -3.358 27.687 1.00 89.25 242 VAL A N 1
ATOM 1940 C CA . VAL A 1 242 ? -24.898 -4.221 27.741 1.00 89.25 242 VAL A CA 1
ATOM 1941 C C . VAL A 1 242 ? -24.575 -5.712 27.636 1.00 89.25 242 VAL A C 1
ATOM 1943 O O . VAL A 1 242 ? -25.336 -6.530 28.144 1.00 89.25 242 VAL A O 1
ATOM 1946 N N . THR A 1 243 ? -23.443 -6.084 27.032 1.00 89.81 243 THR A N 1
ATOM 1947 C CA . THR A 1 243 ? -22.972 -7.476 26.985 1.00 89.81 243 THR A CA 1
ATOM 1948 C C . THR A 1 243 ? -22.111 -7.862 28.189 1.00 89.81 243 THR A C 1
ATOM 1950 O O . THR A 1 243 ? -21.887 -9.050 28.399 1.00 89.81 243 THR A O 1
ATOM 1953 N N . SER A 1 244 ? -21.638 -6.899 28.991 1.00 87.12 244 SER A N 1
ATOM 1954 C CA . SER A 1 244 ? -20.728 -7.163 30.117 1.00 87.12 244 SER A CA 1
ATOM 1955 C C . SER A 1 244 ? -21.304 -8.139 31.145 1.00 87.12 244 SER A C 1
ATOM 1957 O O . SER A 1 244 ? -20.644 -9.109 31.502 1.00 87.12 244 SER A O 1
ATOM 1959 N N . HIS A 1 245 ? -22.548 -7.921 31.576 1.00 86.31 245 HIS A N 1
ATOM 1960 C CA . HIS A 1 245 ? -23.200 -8.761 32.578 1.00 86.31 245 HIS A CA 1
ATOM 1961 C C . HIS A 1 245 ? -23.638 -10.136 32.033 1.00 86.31 245 HIS A C 1
ATOM 1963 O O . HIS A 1 245 ? -23.350 -11.132 32.690 1.00 86.31 245 HIS A O 1
ATOM 1969 N N . PRO A 1 246 ? -24.248 -10.249 30.831 1.00 85.25 246 PRO A N 1
ATOM 1970 C CA . PRO A 1 246 ? -24.625 -11.550 30.271 1.00 85.25 246 PRO A CA 1
ATOM 1971 C C . PRO A 1 246 ? -23.447 -12.452 29.865 1.00 85.25 246 PRO A C 1
ATOM 1973 O O . PRO A 1 246 ? -23.586 -13.669 29.910 1.00 85.25 246 PRO A O 1
ATOM 1976 N N . ILE A 1 247 ? -22.313 -11.880 29.435 1.00 87.62 247 ILE A N 1
ATOM 1977 C CA . ILE A 1 247 ? -21.120 -12.644 29.015 1.00 87.62 247 ILE A CA 1
ATOM 1978 C C . ILE A 1 247 ? -20.176 -12.904 30.203 1.00 87.62 247 ILE A C 1
ATOM 1980 O O . ILE A 1 247 ? -19.446 -13.892 30.210 1.00 87.62 247 ILE A O 1
ATOM 1984 N N . GLY A 1 248 ? -20.184 -12.042 31.224 1.00 81.00 248 GLY A N 1
ATOM 1985 C CA . GLY A 1 248 ? -19.472 -12.231 32.492 1.00 81.00 248 GLY A CA 1
ATOM 1986 C C . GLY A 1 248 ? -17.963 -11.963 32.442 1.00 81.00 248 GLY A C 1
ATOM 1987 O O . GLY A 1 248 ? -17.434 -11.339 33.358 1.00 81.00 248 GLY A O 1
ATOM 1988 N N . SER A 1 249 ? -17.268 -12.373 31.375 1.00 86.69 249 SER A N 1
ATOM 1989 C CA . SER A 1 249 ? -15.827 -12.135 31.188 1.00 86.69 249 SER A CA 1
ATOM 1990 C C . SER A 1 249 ? -15.559 -10.886 30.332 1.00 86.69 249 SER A C 1
ATOM 1992 O O . SER A 1 249 ? -15.934 -10.861 29.156 1.00 86.69 249 SER A O 1
ATOM 1994 N N . PRO A 1 250 ? -14.863 -9.855 30.857 1.00 81.81 250 PRO A N 1
ATOM 1995 C CA . PRO A 1 250 ? -14.477 -8.678 30.076 1.00 81.81 250 PRO A CA 1
ATOM 1996 C C . PRO A 1 250 ? -13.600 -9.011 28.861 1.00 81.81 250 PRO A C 1
ATOM 1998 O O . PRO A 1 250 ? -13.738 -8.370 27.819 1.00 81.81 250 PRO A O 1
ATOM 2001 N N . GLN A 1 251 ? -12.726 -10.023 28.961 1.00 83.62 251 GLN A N 1
ATOM 2002 C CA . GLN A 1 251 ? -11.897 -10.458 27.830 1.00 83.62 251 GLN A CA 1
ATOM 2003 C C . GLN A 1 251 ? -12.745 -11.131 26.744 1.00 83.62 251 GLN A C 1
ATOM 2005 O O . GLN A 1 251 ? -12.554 -10.853 25.559 1.00 83.62 251 GLN A O 1
ATOM 2010 N N . LEU A 1 252 ? -13.721 -11.958 27.137 1.00 86.00 252 LEU A N 1
ATOM 2011 C CA . LEU A 1 252 ? -14.645 -12.608 26.207 1.00 86.00 252 LEU A CA 1
ATOM 2012 C C . LEU A 1 252 ? -15.575 -11.592 25.529 1.00 86.00 252 LEU A C 1
ATOM 2014 O O . LEU A 1 252 ? -15.838 -11.706 24.335 1.00 86.00 252 LEU A O 1
ATOM 2018 N N . VAL A 1 253 ? -16.020 -10.556 26.250 1.00 86.81 253 VAL A N 1
ATOM 2019 C CA . VAL A 1 253 ? -16.784 -9.425 25.687 1.00 86.81 253 VAL A CA 1
ATOM 2020 C C . VAL A 1 253 ? -15.974 -8.702 24.613 1.00 86.81 253 VAL A C 1
ATOM 2022 O O . VAL A 1 253 ? -16.471 -8.465 23.510 1.00 86.81 253 VAL A O 1
ATOM 2025 N N . ASP A 1 254 ? -14.720 -8.362 24.919 1.00 82.06 254 ASP A N 1
ATOM 2026 C CA . ASP A 1 254 ? -13.837 -7.676 23.979 1.00 82.06 254 ASP A CA 1
ATOM 2027 C C . ASP A 1 254 ? -13.557 -8.531 22.743 1.00 82.06 254 ASP A C 1
ATOM 2029 O O . ASP A 1 254 ? -13.617 -8.022 21.623 1.00 82.06 254 ASP A O 1
ATOM 2033 N N . TYR A 1 255 ? -13.313 -9.829 22.926 1.00 83.44 255 TYR A N 1
ATOM 2034 C CA . TYR A 1 255 ? -13.119 -10.773 21.830 1.00 83.44 255 TYR A CA 1
ATOM 2035 C C . TYR A 1 255 ? -14.379 -10.929 20.964 1.00 83.44 255 TYR A C 1
ATOM 2037 O O . TYR A 1 255 ? -14.309 -10.823 19.736 1.00 83.44 255 TYR A O 1
ATOM 2045 N N . CYS A 1 256 ? -15.541 -11.126 21.591 1.00 87.94 256 CYS A N 1
ATOM 2046 C CA . CYS A 1 256 ? -16.827 -11.287 20.917 1.00 87.94 256 CYS A CA 1
ATOM 2047 C C . CYS A 1 256 ? -17.164 -10.064 20.060 1.00 87.94 256 CYS A C 1
ATOM 2049 O O . CYS A 1 256 ? -17.523 -10.205 18.896 1.00 87.94 256 CYS A O 1
ATOM 2051 N N . ILE A 1 257 ? -17.019 -8.850 20.599 1.00 86.94 257 ILE A N 1
ATOM 2052 C CA . ILE A 1 257 ? -17.345 -7.625 19.858 1.00 86.94 257 ILE A CA 1
ATOM 2053 C C . ILE A 1 257 ? -16.360 -7.399 18.706 1.00 86.94 257 ILE A C 1
ATOM 2055 O O . ILE A 1 257 ? -16.782 -7.021 17.614 1.00 86.94 257 ILE A O 1
ATOM 2059 N N . LYS A 1 258 ? -15.067 -7.691 18.910 1.00 80.69 258 LYS A N 1
ATOM 2060 C CA . LYS A 1 258 ? -14.047 -7.611 17.850 1.00 80.69 258 LYS A CA 1
ATOM 2061 C C . LYS A 1 258 ? -14.316 -8.563 16.685 1.00 80.69 258 LYS A C 1
ATOM 2063 O O . LYS A 1 258 ? -14.004 -8.236 15.544 1.00 80.69 258 LYS A O 1
ATOM 2068 N N . THR A 1 259 ? -14.870 -9.740 16.959 1.00 81.81 259 THR A N 1
ATOM 2069 C CA . THR A 1 259 ? -15.145 -10.772 15.945 1.00 81.81 259 THR A CA 1
ATOM 2070 C C . THR A 1 259 ? -16.548 -10.679 15.347 1.00 81.81 259 THR A C 1
ATOM 2072 O O . THR A 1 259 ? -16.835 -11.350 14.361 1.00 81.81 259 THR A O 1
ATOM 2075 N N . LEU A 1 260 ? -17.398 -9.795 15.879 1.00 85.06 260 LEU A N 1
ATOM 2076 C CA . LEU A 1 260 ? -18.804 -9.692 15.502 1.00 85.06 260 LEU A CA 1
ATOM 2077 C C . LEU A 1 260 ? -19.009 -9.204 14.060 1.00 85.06 260 LEU A C 1
ATOM 2079 O O . LEU A 1 260 ? -19.957 -9.623 13.398 1.00 85.06 260 LEU A O 1
ATOM 2083 N N . GLY A 1 261 ? -18.127 -8.334 13.560 1.00 80.88 261 GLY A N 1
ATOM 2084 C CA . GLY A 1 261 ? -18.226 -7.763 12.217 1.00 80.88 261 GLY A CA 1
ATOM 2085 C C . GLY A 1 261 ? -18.199 -8.826 11.117 1.00 80.88 261 GLY A C 1
ATOM 2086 O O . GLY A 1 261 ? -17.293 -9.651 11.060 1.00 80.88 261 GLY A O 1
ATOM 2087 N N . GLY A 1 262 ? -19.194 -8.806 10.227 1.00 76.00 262 GLY A N 1
ATOM 2088 C CA . GLY A 1 262 ? -19.322 -9.787 9.144 1.00 76.00 262 GLY A CA 1
ATOM 2089 C C . GLY A 1 262 ? -19.928 -11.133 9.558 1.00 76.00 262 GLY A C 1
ATOM 2090 O O . GLY A 1 262 ? -20.156 -11.977 8.688 1.00 76.00 262 GLY A O 1
ATOM 2091 N N . THR A 1 263 ? -20.246 -11.329 10.843 1.00 81.44 263 THR A N 1
ATOM 2092 C CA . THR A 1 263 ? -20.969 -12.518 11.318 1.00 81.44 263 THR A CA 1
ATOM 2093 C C . THR A 1 263 ? -22.345 -12.589 10.660 1.00 81.44 263 THR A C 1
ATOM 2095 O O . THR A 1 263 ? -23.037 -11.574 10.530 1.00 81.44 263 THR A O 1
ATOM 2098 N N . ARG A 1 264 ? -22.732 -13.792 10.222 1.00 82.44 264 ARG A N 1
ATOM 2099 C CA . ARG A 1 264 ? -23.993 -14.059 9.519 1.00 82.44 264 ARG A CA 1
ATOM 2100 C C . ARG A 1 264 ? -24.963 -14.797 10.434 1.00 82.44 264 ARG A C 1
ATOM 2102 O O . ARG A 1 264 ? -24.579 -15.769 11.073 1.00 82.44 264 ARG A O 1
ATOM 2109 N N . THR A 1 265 ? -26.217 -14.362 10.457 1.00 81.50 265 THR A N 1
ATOM 2110 C CA . THR A 1 265 ? -27.306 -15.019 11.196 1.00 81.50 265 THR A CA 1
ATOM 2111 C C . THR A 1 265 ? -28.628 -14.765 10.480 1.00 81.50 265 THR A C 1
ATOM 2113 O O . THR A 1 265 ? -28.895 -13.634 10.085 1.00 81.50 265 THR A O 1
ATOM 2116 N N . ASP A 1 266 ? -29.439 -15.802 10.261 1.00 78.06 266 ASP A N 1
ATOM 2117 C CA . ASP A 1 266 ? -30.802 -15.707 9.707 1.00 78.06 266 ASP A CA 1
ATOM 2118 C C . ASP A 1 266 ? -30.943 -14.798 8.461 1.00 78.06 266 ASP A C 1
ATOM 2120 O O . ASP A 1 266 ? -31.856 -13.982 8.362 1.00 78.06 266 ASP A O 1
ATOM 2124 N N . GLY A 1 267 ? -29.997 -14.877 7.514 1.00 77.00 267 GLY A N 1
ATOM 2125 C CA . GLY A 1 267 ? -30.003 -14.047 6.294 1.00 77.00 267 GLY A CA 1
ATOM 2126 C C . GLY A 1 267 ? -29.615 -12.571 6.496 1.00 77.00 267 GLY A C 1
ATOM 2127 O O . GLY A 1 267 ? -29.675 -11.771 5.559 1.00 77.00 267 GLY A O 1
ATOM 2128 N N . MET A 1 268 ? -29.184 -12.202 7.700 1.00 83.56 268 MET A N 1
ATOM 2129 C CA . MET A 1 268 ? -28.646 -10.893 8.059 1.00 83.56 268 MET A CA 1
ATOM 2130 C C . MET A 1 268 ? -27.136 -10.973 8.299 1.00 83.56 268 MET A C 1
ATOM 2132 O O . MET A 1 268 ? -26.571 -12.035 8.573 1.00 83.56 268 MET A O 1
ATOM 2136 N N . VAL A 1 269 ? -26.475 -9.825 8.205 1.00 87.12 269 VAL A N 1
ATOM 2137 C CA . VAL A 1 269 ? -25.045 -9.662 8.465 1.00 87.12 269 VAL A CA 1
ATOM 2138 C C . VAL A 1 269 ? -24.829 -8.505 9.427 1.00 87.12 269 VAL A C 1
ATOM 2140 O O . VAL A 1 269 ? -25.520 -7.486 9.364 1.00 87.12 269 VAL A O 1
ATOM 2143 N N . VAL A 1 270 ? -23.869 -8.655 10.333 1.00 86.88 270 VAL A N 1
ATOM 2144 C CA . VAL A 1 270 ? -23.449 -7.556 11.203 1.00 86.88 270 VAL A CA 1
ATOM 2145 C C . VAL A 1 270 ? -22.577 -6.594 10.398 1.00 86.88 270 VAL A C 1
ATOM 2147 O O . VAL A 1 270 ? -21.428 -6.899 10.071 1.00 86.88 270 VAL A O 1
ATOM 2150 N N . ALA A 1 271 ? -23.127 -5.424 10.083 1.00 82.88 271 ALA A N 1
ATOM 2151 C CA . ALA A 1 271 ? -22.398 -4.305 9.513 1.00 82.88 271 ALA A CA 1
ATOM 2152 C C . ALA A 1 271 ? -21.656 -3.532 10.609 1.00 82.88 271 ALA A C 1
ATOM 2154 O O . ALA A 1 271 ? -22.143 -3.381 11.733 1.00 82.88 271 ALA A O 1
ATOM 2155 N N . VAL A 1 272 ? -20.487 -3.012 10.246 1.00 83.56 272 VAL A N 1
ATOM 2156 C CA . VAL A 1 272 ? -19.634 -2.196 11.110 1.00 83.56 272 VAL A CA 1
ATOM 2157 C C . VAL A 1 272 ? -19.359 -0.885 10.393 1.00 83.56 272 VAL A C 1
ATOM 2159 O O . VAL A 1 272 ? -18.990 -0.894 9.219 1.00 83.56 272 VAL A O 1
ATOM 2162 N N . ARG A 1 273 ? -19.520 0.241 11.088 1.00 82.88 273 ARG A N 1
ATOM 2163 C CA . ARG A 1 273 ? -19.142 1.559 10.566 1.00 82.88 273 ARG A CA 1
ATOM 2164 C C . ARG A 1 273 ? -18.379 2.364 11.601 1.00 82.88 273 ARG A C 1
ATOM 2166 O O . ARG A 1 273 ? -18.479 2.115 12.801 1.00 82.88 273 ARG A O 1
ATOM 2173 N N . CYS A 1 274 ? -17.677 3.383 11.125 1.00 77.12 274 CYS A N 1
ATOM 2174 C CA . CYS A 1 274 ? -17.195 4.467 11.966 1.00 77.12 274 CYS A CA 1
ATOM 2175 C C . CYS A 1 274 ? -18.170 5.643 11.842 1.00 77.12 274 CYS A C 1
ATOM 2177 O O . CYS A 1 274 ? -18.405 6.132 10.737 1.00 77.12 274 CYS A O 1
ATOM 2179 N N . ASN A 1 275 ? -18.764 6.078 12.952 1.00 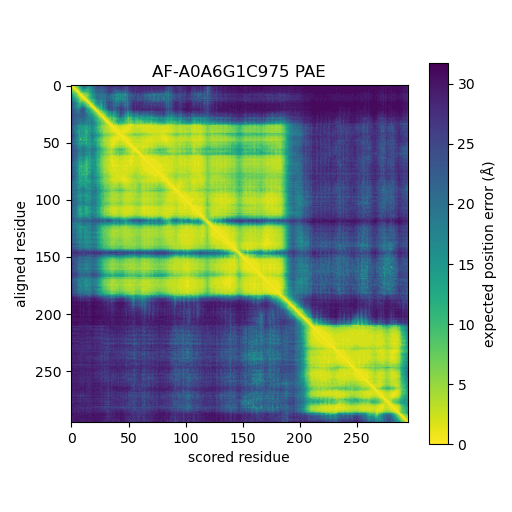77.12 275 ASN A N 1
ATOM 2180 C CA . ASN A 1 275 ? -19.564 7.299 12.976 1.00 77.12 275 ASN A CA 1
ATOM 2181 C C . ASN A 1 275 ? -18.616 8.505 12.989 1.00 77.12 275 ASN A C 1
ATOM 2183 O O . ASN A 1 275 ? -17.873 8.671 13.952 1.00 77.12 275 ASN A O 1
ATOM 2187 N N . SER A 1 276 ? -18.630 9.331 11.942 1.00 60.94 276 SER A N 1
ATOM 2188 C CA . SER A 1 276 ? -17.723 10.478 11.791 1.00 60.94 276 SER A CA 1
ATOM 2189 C C . SER A 1 276 ? -17.960 11.602 12.803 1.00 60.94 276 SER A C 1
ATOM 2191 O O . SER A 1 276 ? -17.028 12.338 13.105 1.00 60.94 276 SER A O 1
ATOM 2193 N N . GLU A 1 277 ? -19.173 11.733 13.346 1.00 63.47 277 GLU A N 1
ATOM 2194 C CA . GLU A 1 277 ? -19.523 12.788 14.308 1.00 63.47 277 GLU A CA 1
ATOM 2195 C C . GLU A 1 277 ? -19.126 12.408 15.735 1.00 63.47 277 GLU A C 1
ATOM 2197 O O . GLU A 1 277 ? -18.552 13.206 16.471 1.00 63.47 277 GLU A O 1
ATOM 2202 N N . MET A 1 278 ? -19.411 11.165 16.130 1.00 60.12 278 MET A N 1
ATOM 2203 C CA . MET A 1 278 ? -19.113 10.668 17.480 1.00 60.12 278 MET A CA 1
ATOM 2204 C C . MET A 1 278 ? -17.771 9.949 17.569 1.00 60.12 278 MET A C 1
ATOM 2206 O O . MET A 1 278 ? -17.322 9.618 18.665 1.00 60.12 278 MET A O 1
ATOM 2210 N N . ASN A 1 279 ? -17.152 9.678 16.422 1.00 63.88 279 ASN A N 1
ATOM 2211 C CA . ASN A 1 279 ? -15.874 9.007 16.281 1.00 63.88 279 ASN A CA 1
ATOM 2212 C C . ASN A 1 279 ? -15.805 7.696 17.096 1.00 63.88 279 ASN A C 1
ATOM 2214 O O . ASN A 1 279 ? -14.892 7.428 17.881 1.00 63.88 279 ASN A O 1
ATOM 2218 N N . THR A 1 280 ? -16.844 6.877 16.938 1.00 74.44 280 THR A N 1
ATOM 2219 C CA . THR A 1 280 ? -16.965 5.568 17.585 1.00 74.44 280 THR A CA 1
ATOM 2220 C C . THR A 1 280 ? -17.326 4.505 16.560 1.00 74.44 280 THR A C 1
ATOM 2222 O O . THR A 1 280 ? -18.002 4.780 15.566 1.00 74.44 280 THR A O 1
ATOM 2225 N N . VAL A 1 281 ? -16.859 3.279 16.808 1.00 79.50 281 VAL A N 1
ATOM 2226 C CA . VAL A 1 281 ? -17.266 2.109 16.027 1.00 79.50 281 VAL A CA 1
ATOM 2227 C C . VAL A 1 281 ? -18.676 1.726 16.435 1.00 79.50 281 VAL A C 1
ATOM 2229 O O . VAL A 1 281 ? -18.948 1.541 17.626 1.00 79.50 281 VAL A O 1
ATOM 2232 N N . GLU A 1 282 ? -19.549 1.592 15.447 1.00 89.06 282 GLU A N 1
ATOM 2233 C CA . GLU A 1 282 ? -20.937 1.200 15.624 1.00 89.06 282 GLU A CA 1
ATOM 2234 C C . GLU A 1 282 ? -21.240 -0.087 14.856 1.00 89.06 282 GLU A C 1
ATOM 2236 O O . GLU A 1 282 ? -20.721 -0.311 13.760 1.00 89.06 282 GLU A O 1
ATOM 2241 N N . TYR A 1 283 ? -22.124 -0.902 15.427 1.00 90.69 283 TYR A N 1
ATOM 2242 C CA . TYR A 1 283 ? -22.568 -2.177 14.871 1.00 90.69 283 TYR A CA 1
ATOM 2243 C C . TYR A 1 283 ? -24.067 -2.135 14.585 1.00 90.69 283 TYR A C 1
ATOM 2245 O O . TYR A 1 283 ? -24.826 -1.539 15.354 1.00 90.69 283 TYR A O 1
ATOM 2253 N N . ARG A 1 284 ? -24.504 -2.786 13.506 1.00 92.50 284 ARG A N 1
ATOM 2254 C CA . ARG A 1 284 ? -25.928 -2.991 13.204 1.00 92.50 284 ARG A CA 1
ATOM 2255 C C . ARG A 1 284 ? -26.138 -4.293 12.436 1.00 92.50 284 ARG A C 1
ATOM 2257 O O . ARG A 1 284 ? -25.328 -4.640 11.585 1.00 92.50 284 ARG A O 1
ATOM 2264 N N . LEU A 1 285 ? -27.245 -4.987 12.689 1.00 91.25 285 LEU A N 1
ATOM 2265 C CA . LEU A 1 285 ? -27.722 -6.067 11.820 1.00 91.25 285 LEU A CA 1
ATOM 2266 C C . LEU A 1 285 ? -28.402 -5.481 10.578 1.00 91.25 285 LEU A C 1
ATOM 2268 O O . LEU A 1 285 ? -29.344 -4.700 10.697 1.00 91.25 285 LEU A O 1
ATOM 2272 N N . VAL A 1 286 ? -27.927 -5.855 9.392 1.00 86.06 286 VAL A N 1
ATOM 2273 C CA . VAL A 1 286 ? -28.514 -5.448 8.107 1.00 86.06 286 VAL A CA 1
ATOM 2274 C C . VAL A 1 286 ? -28.861 -6.678 7.276 1.00 86.06 286 VAL A C 1
ATOM 2276 O O . VAL A 1 286 ? -28.165 -7.694 7.332 1.00 86.06 286 VAL A O 1
ATOM 2279 N N . ALA A 1 287 ? -29.940 -6.612 6.495 1.00 79.69 287 ALA A N 1
ATOM 2280 C CA . ALA A 1 287 ? -30.262 -7.694 5.570 1.00 79.69 287 ALA A CA 1
ATOM 2281 C C . ALA A 1 287 ? -29.197 -7.772 4.462 1.00 79.69 287 ALA A C 1
ATOM 2283 O O . ALA A 1 287 ? -28.719 -6.744 3.979 1.00 79.69 287 ALA A O 1
ATOM 2284 N N . HIS A 1 288 ? -28.854 -8.992 4.038 1.00 54.28 288 HIS A N 1
ATOM 2285 C CA . HIS A 1 288 ? -27.780 -9.290 3.076 1.00 54.28 288 HIS A CA 1
ATOM 2286 C C . HIS A 1 288 ? -27.890 -8.533 1.729 1.00 54.28 288 HIS A C 1
ATOM 2288 O O . HIS A 1 288 ? -26.914 -8.418 0.992 1.00 54.28 288 HIS A O 1
ATOM 2294 N N . ILE A 1 289 ? -29.066 -7.987 1.413 1.00 46.19 289 ILE A N 1
ATOM 2295 C CA . ILE A 1 289 ? -29.357 -7.229 0.188 1.00 46.19 289 ILE A CA 1
ATOM 2296 C C . ILE A 1 289 ? -28.791 -5.792 0.238 1.00 46.19 289 ILE A C 1
ATOM 2298 O O . ILE A 1 289 ? -28.464 -5.231 -0.803 1.00 46.19 289 ILE A O 1
ATOM 2302 N N . TRP A 1 290 ? -28.581 -5.204 1.422 1.00 37.72 290 TRP A N 1
ATOM 2303 C CA . TRP A 1 290 ? -28.181 -3.790 1.550 1.00 37.72 290 TRP A CA 1
ATOM 2304 C C . TRP A 1 290 ? -26.676 -3.525 1.426 1.00 37.72 290 TRP A C 1
ATOM 2306 O O . TRP A 1 290 ? -26.280 -2.373 1.282 1.00 37.72 290 TRP A O 1
ATOM 2316 N N . LEU A 1 291 ? -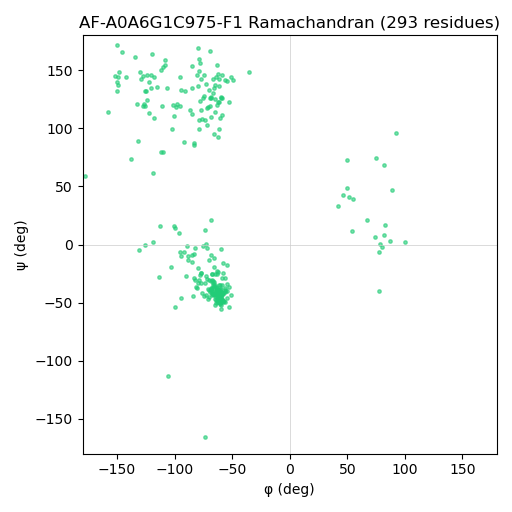25.832 -4.563 1.408 1.00 37.72 291 LEU A N 1
ATOM 2317 C CA . LEU A 1 291 ? -24.398 -4.406 1.114 1.00 37.72 291 LEU A CA 1
ATOM 2318 C C . LEU A 1 291 ? -24.121 -4.004 -0.349 1.00 37.72 291 LEU A C 1
ATOM 2320 O O . LEU A 1 291 ? -22.992 -3.653 -0.669 1.00 37.72 291 LEU A O 1
ATOM 2324 N N . TRP A 1 292 ? -25.138 -4.025 -1.220 1.00 31.97 292 TRP A N 1
ATOM 2325 C CA . TRP A 1 292 ? -25.027 -3.698 -2.647 1.00 31.97 292 TRP A CA 1
ATOM 2326 C C . TRP A 1 292 ? -25.370 -2.243 -3.000 1.00 31.97 292 TRP A C 1
ATOM 2328 O O . TRP A 1 292 ? -25.210 -1.861 -4.153 1.00 31.97 292 TRP A O 1
ATOM 2338 N N . LEU A 1 293 ? -25.862 -1.434 -2.051 1.00 26.22 293 LEU A N 1
ATOM 2339 C CA . LEU A 1 293 ? -26.449 -0.114 -2.348 1.00 26.22 293 LEU A CA 1
ATOM 2340 C C . LEU A 1 293 ? -25.737 1.082 -1.706 1.00 26.22 293 LEU A C 1
ATOM 2342 O O . LEU A 1 293 ? -26.167 2.216 -1.894 1.00 26.22 293 LEU A O 1
ATOM 2346 N N . THR A 1 294 ? -24.637 0.868 -0.986 1.00 29.59 294 THR A N 1
ATOM 2347 C CA . THR A 1 294 ? -23.813 1.968 -0.464 1.00 29.59 294 THR A CA 1
ATOM 2348 C C . THR A 1 294 ? -22.330 1.651 -0.628 1.00 29.59 294 THR A C 1
ATOM 2350 O O . THR A 1 294 ? -21.648 1.307 0.339 1.00 29.59 294 THR A O 1
ATOM 2353 N N . CYS A 1 295 ? -21.850 1.726 -1.864 1.00 31.55 295 CYS A N 1
ATOM 2354 C CA . CYS A 1 295 ? -20.461 2.004 -2.225 1.00 31.55 295 CYS A CA 1
ATOM 2355 C C . CYS A 1 295 ? -20.493 2.929 -3.440 1.00 31.55 295 CYS A C 1
ATOM 2357 O O . CYS A 1 295 ? -21.245 2.598 -4.383 1.00 31.55 295 CYS A O 1
#